Protein AF-A0A8T2SB08-F1 (afdb_monomer)

Sequence (273 aa):
MQRLNKTKSWVVSLKCLALLHRSLQRGGFMYEDQVVLRFSPRNGAKNHLNLSKFRDDSSALAWQASSWIRWYAGYLETLIKASANPPIEVNALISTTDELMSKIVALDMLLNELGTCPSLADAASALASHTLIQDTFRLIVKDYANKRELLHYCLKEMSENRIPELSGPQITQLLHACKTLSSTGASYGTLNELALSFKVAVPLPLLDHVTSTEQELLNMSEVYTAAALRLSDAALQGKCGALIKYVAPSDPLTPPKLPGPAIFRHSKVVSSQ

pLDDT: mean 71.21, std 15.71, range [35.91, 91.12]

Solvent-accessible surface area (backbone atoms only — not comparable to full-atom values): 15802 Å² total; per-residue (Å²): 108,76,62,57,80,70,54,60,49,50,68,62,40,48,52,53,52,45,52,48,52,53,44,62,75,68,47,56,61,82,50,38,53,59,44,36,68,52,51,47,64,84,78,82,52,71,47,78,54,76,34,86,84,53,67,19,83,88,39,75,62,33,42,58,45,22,56,52,49,32,51,53,31,50,52,50,54,39,44,43,64,42,52,61,56,70,72,60,94,72,35,75,89,69,55,51,74,67,58,51,50,54,44,47,54,31,38,48,52,43,61,53,51,57,76,65,49,78,70,57,90,57,51,84,39,79,57,35,73,31,66,70,52,35,54,46,47,52,52,48,56,53,48,50,52,56,48,50,54,49,43,52,51,54,52,47,52,41,65,77,76,42,58,91,80,56,51,70,68,57,40,51,51,51,40,48,46,37,51,50,54,53,57,40,54,58,44,48,52,52,50,49,52,48,25,59,43,33,73,43,86,76,72,67,82,60,61,74,52,46,64,60,49,46,56,52,41,50,54,48,37,52,53,38,52,55,52,48,49,52,54,51,50,52,52,49,52,53,50,50,51,52,49,48,60,70,69,47,70,96,46,99,86,61,82,84,81,72,84,72,82,81,79,80,76,77,78,76,85,83,86,76,135

Secondary structure (DSSP, 8-state):
-TTTTT---HHHHHHHHHHHHHHHHH--HHHHHHHHHHHS-TTS---TT--TT----SSHHHHHHHHHHHHHHHHHHHHHHHHSS--TTTTTTTS-HHHHHHHHHHHHHHHHHHHTS---TTTTSTTTT-HHHHHHHHHHHHHHHHHHHHHHHHHHHIIIIIGGG--HHHHHHHHHHHHHHHHHHHHHHHHHHHHHHTTPPPPTHHHHHHHHHHHHHHHHHHHHHHHHHHHHHHHHHHHHHHHHHHHS-SSTTS---PPPP------------

Radius of gyration: 25.83 Å; Cα contacts (8 Å, |Δi|>4): 212; chains: 1; bounding box: 58×42×84 Å

Structure (mmCIF, N/CA/C/O backbone):
data_AF-A0A8T2SB08-F1
#
_entry.id   AF-A0A8T2SB08-F1
#
loop_
_atom_site.group_PDB
_atom_site.id
_atom_site.type_symbol
_atom_site.label_atom_id
_atom_site.label_alt_id
_atom_site.label_comp_id
_atom_site.label_asym_id
_atom_site.label_entity_id
_atom_site.label_seq_id
_atom_site.pdbx_PDB_ins_code
_atom_site.Cartn_x
_atom_site.Cartn_y
_atom_site.Cartn_z
_atom_site.occupancy
_atom_site.B_iso_or_equiv
_atom_site.auth_seq_id
_atom_site.auth_comp_id
_atom_site.auth_asym_id
_atom_site.auth_atom_id
_atom_site.pdbx_PDB_model_num
ATOM 1 N N . MET A 1 1 ? 4.624 -15.254 -13.129 1.00 60.97 1 MET A N 1
ATOM 2 C CA . MET A 1 1 ? 5.669 -15.156 -12.081 1.00 60.97 1 MET A CA 1
ATOM 3 C C . MET A 1 1 ? 6.989 -15.862 -12.400 1.00 60.97 1 MET A C 1
ATOM 5 O O . MET A 1 1 ? 8.020 -15.299 -12.069 1.00 60.97 1 MET A O 1
ATOM 9 N N . GLN A 1 2 ? 7.030 -17.008 -13.103 1.00 64.56 2 GLN A N 1
ATOM 10 C CA . GLN A 1 2 ? 8.317 -17.635 -13.492 1.00 64.56 2 GLN A CA 1
ATOM 11 C C . GLN A 1 2 ? 9.263 -16.697 -14.269 1.00 64.56 2 GLN A C 1
ATOM 13 O O . GLN A 1 2 ? 10.475 -16.778 -14.105 1.00 64.56 2 GLN A O 1
ATOM 18 N N . ARG A 1 3 ? 8.713 -15.784 -15.083 1.00 68.00 3 ARG A N 1
ATOM 19 C CA . ARG A 1 3 ? 9.487 -14.759 -15.801 1.00 68.00 3 ARG A CA 1
ATOM 20 C C . ARG A 1 3 ? 10.105 -13.707 -14.873 1.00 68.00 3 ARG A C 1
ATOM 22 O O . ARG A 1 3 ? 11.251 -13.345 -15.098 1.00 68.00 3 ARG A O 1
ATOM 29 N N . LEU A 1 4 ? 9.388 -13.274 -13.831 1.00 74.06 4 LEU A N 1
ATOM 30 C CA . LEU A 1 4 ? 9.869 -12.284 -12.856 1.00 74.06 4 LEU A CA 1
ATOM 31 C C . LEU A 1 4 ? 11.085 -12.813 -12.078 1.00 74.06 4 LEU A C 1
ATOM 33 O O . LEU A 1 4 ? 12.064 -12.103 -11.914 1.00 74.06 4 LEU A O 1
ATOM 37 N N . ASN A 1 5 ? 11.070 -14.096 -11.704 1.00 70.19 5 ASN A N 1
ATOM 38 C CA . ASN A 1 5 ? 12.165 -14.719 -10.947 1.00 70.19 5 ASN A CA 1
ATOM 39 C C . ASN A 1 5 ? 13.409 -15.053 -11.789 1.00 70.19 5 ASN A C 1
ATOM 41 O O . ASN A 1 5 ? 14.449 -15.383 -11.228 1.00 70.19 5 ASN A O 1
ATOM 45 N N . LYS A 1 6 ? 13.304 -15.037 -13.124 1.00 74.75 6 LYS A N 1
ATOM 46 C CA . LYS A 1 6 ? 14.401 -15.393 -14.044 1.00 74.75 6 LYS A CA 1
ATOM 47 C C . LYS A 1 6 ? 15.010 -14.183 -14.753 1.00 74.75 6 LYS A C 1
ATOM 49 O O . LYS A 1 6 ? 16.112 -14.284 -15.281 1.00 74.75 6 LYS A O 1
ATOM 54 N N . THR A 1 7 ? 14.290 -13.066 -14.817 1.00 81.06 7 THR A N 1
ATOM 55 C CA . THR A 1 7 ? 14.739 -11.877 -15.541 1.00 81.06 7 THR A CA 1
ATOM 56 C C . THR A 1 7 ? 15.636 -11.005 -14.670 1.00 81.06 7 THR A C 1
ATOM 58 O O . THR A 1 7 ? 15.350 -10.782 -13.497 1.00 81.06 7 THR A O 1
ATOM 61 N N . LYS A 1 8 ? 16.696 -10.459 -15.270 1.00 83.56 8 LYS A N 1
ATOM 62 C CA . LYS A 1 8 ? 17.450 -9.330 -14.706 1.00 83.56 8 LYS A CA 1
ATOM 63 C C . LYS A 1 8 ? 17.025 -7.984 -15.301 1.00 83.56 8 LYS A C 1
ATOM 65 O O . LYS A 1 8 ? 17.438 -6.960 -14.792 1.00 83.56 8 LYS A O 1
ATOM 70 N N . SER A 1 9 ? 16.186 -7.989 -16.343 1.00 89.69 9 SER A N 1
ATOM 71 C CA . SER A 1 9 ? 15.725 -6.770 -17.015 1.00 89.69 9 SER A CA 1
ATOM 72 C C . SER A 1 9 ? 14.659 -6.044 -16.198 1.00 89.69 9 SER A C 1
ATOM 74 O O . SER A 1 9 ? 13.571 -6.589 -15.973 1.00 89.69 9 SER A O 1
ATOM 76 N N . TRP A 1 10 ? 14.941 -4.792 -15.842 1.00 89.62 10 TRP A N 1
ATOM 77 C CA . TRP A 1 10 ? 14.029 -3.908 -15.118 1.00 89.62 10 TRP A CA 1
ATOM 78 C C . TRP A 1 10 ? 12.701 -3.701 -15.867 1.00 89.62 10 TRP A C 1
ATOM 80 O O . TRP A 1 10 ? 11.635 -3.756 -15.257 1.00 89.62 10 TRP A O 1
ATOM 90 N N . VAL A 1 11 ? 12.733 -3.572 -17.201 1.00 91.12 11 VAL A N 1
ATOM 91 C CA . VAL A 1 11 ? 11.534 -3.399 -18.044 1.00 91.12 11 VAL A CA 1
ATOM 92 C C . VAL A 1 11 ? 10.602 -4.603 -17.933 1.00 91.12 11 VAL A C 1
ATOM 94 O O . VAL A 1 11 ? 9.388 -4.449 -17.786 1.00 91.12 11 VAL A O 1
ATOM 97 N N . VAL A 1 12 ? 11.155 -5.819 -18.016 1.00 90.75 12 VAL A N 1
ATOM 98 C CA . VAL A 1 12 ? 10.364 -7.055 -17.921 1.00 90.75 12 VAL A CA 1
ATOM 99 C C . VAL A 1 12 ? 9.776 -7.192 -16.521 1.00 90.75 12 VAL A C 1
ATOM 101 O O . VAL A 1 12 ? 8.586 -7.481 -16.395 1.00 90.75 12 VAL A O 1
ATOM 104 N N . SER A 1 13 ? 10.580 -6.938 -15.485 1.00 89.06 13 SER A N 1
ATOM 105 C CA . SER A 1 13 ? 10.129 -6.979 -14.093 1.00 89.06 13 SER A CA 1
ATOM 106 C C . SER A 1 13 ? 8.989 -5.998 -13.844 1.00 89.06 13 SER A C 1
ATOM 108 O O . SER A 1 13 ? 7.927 -6.397 -13.368 1.00 89.06 13 SER A O 1
ATOM 110 N N . LEU A 1 14 ? 9.159 -4.739 -14.252 1.00 90.12 14 LEU A N 1
ATOM 111 C CA . LEU A 1 14 ? 8.162 -3.693 -14.057 1.00 90.12 14 LEU A CA 1
ATOM 112 C C . LEU A 1 14 ? 6.860 -3.995 -14.808 1.00 90.12 14 LEU A C 1
ATOM 114 O O . LEU A 1 14 ? 5.781 -3.841 -14.243 1.00 90.12 14 LEU A O 1
ATOM 118 N N . LYS A 1 15 ? 6.935 -4.508 -16.045 1.00 90.81 15 LYS A N 1
ATOM 119 C CA . LYS A 1 15 ? 5.746 -4.959 -16.789 1.00 90.81 15 LYS A CA 1
ATOM 120 C C . LYS A 1 15 ? 5.024 -6.100 -16.075 1.00 90.81 15 LYS A C 1
ATOM 122 O O . LYS A 1 15 ? 3.797 -6.099 -16.025 1.00 90.81 15 LYS A O 1
ATOM 127 N N . CYS A 1 16 ? 5.755 -7.066 -15.518 1.00 89.00 16 CYS A N 1
ATOM 128 C CA . CYS A 1 16 ? 5.153 -8.143 -14.735 1.00 89.00 16 CYS A CA 1
ATOM 129 C C . CYS A 1 16 ? 4.443 -7.615 -13.478 1.00 89.00 16 CYS A C 1
ATOM 131 O O . CYS A 1 16 ? 3.317 -8.032 -13.219 1.00 89.00 16 CYS A O 1
ATOM 133 N N . LEU A 1 17 ? 5.055 -6.680 -12.744 1.00 89.94 17 LEU A N 1
ATOM 134 C CA . LEU A 1 17 ? 4.439 -6.052 -11.569 1.00 89.94 17 LEU A CA 1
ATOM 135 C C . LEU A 1 17 ? 3.215 -5.203 -11.948 1.00 89.94 17 LEU A C 1
ATOM 137 O O . LEU A 1 17 ? 2.177 -5.291 -11.302 1.00 89.94 17 LEU A O 1
ATOM 141 N N . ALA A 1 18 ? 3.284 -4.436 -13.038 1.00 89.06 18 ALA A N 1
ATOM 142 C CA . ALA A 1 18 ? 2.152 -3.658 -13.545 1.00 89.06 18 ALA A CA 1
ATOM 143 C C . ALA A 1 18 ? 0.970 -4.549 -13.961 1.00 89.06 18 ALA A C 1
ATOM 145 O O . ALA A 1 18 ? -0.184 -4.219 -13.693 1.00 89.06 18 ALA A O 1
ATOM 146 N N . LEU A 1 19 ? 1.244 -5.688 -14.607 1.00 87.31 19 LEU A N 1
ATOM 147 C CA . LEU A 1 19 ? 0.217 -6.677 -14.940 1.00 87.31 19 LEU A CA 1
ATOM 148 C C . LEU A 1 19 ? -0.401 -7.288 -13.686 1.00 87.31 19 LEU A C 1
ATOM 150 O O . LEU A 1 19 ? -1.620 -7.445 -13.643 1.00 87.31 19 LEU A O 1
ATOM 154 N N . LEU A 1 20 ? 0.410 -7.595 -12.669 1.00 84.81 20 LEU A N 1
ATOM 155 C CA . LEU A 1 20 ? -0.102 -8.070 -11.390 1.00 84.81 20 LEU A CA 1
ATOM 156 C C . LEU A 1 20 ? -1.027 -7.026 -10.758 1.00 84.81 20 LEU A C 1
ATOM 158 O O . LEU A 1 20 ? -2.171 -7.356 -10.485 1.00 84.81 20 LEU A O 1
ATOM 162 N N . HIS A 1 21 ? -0.589 -5.771 -10.633 1.00 87.12 21 HIS A N 1
ATOM 163 C CA . HIS A 1 21 ? -1.402 -4.687 -10.072 1.00 87.12 21 HIS A CA 1
ATOM 164 C C . HIS A 1 21 ? -2.736 -4.524 -10.815 1.00 87.12 21 HIS A C 1
ATOM 166 O O . HIS A 1 21 ? -3.799 -4.520 -10.205 1.00 87.12 21 HIS A O 1
ATOM 172 N N . ARG A 1 22 ? -2.722 -4.491 -12.152 1.00 85.75 22 ARG A N 1
ATOM 173 C CA . ARG A 1 22 ? -3.966 -4.431 -12.943 1.00 85.75 22 ARG A CA 1
ATOM 174 C C . ARG A 1 22 ? -4.862 -5.650 -12.736 1.00 85.75 22 ARG A C 1
ATOM 176 O O . ARG A 1 22 ? -6.079 -5.523 -12.815 1.00 85.75 22 ARG A O 1
ATOM 183 N N . SER A 1 23 ? -4.271 -6.819 -12.502 1.00 79.25 23 SER A N 1
ATOM 184 C CA . SER A 1 23 ? -5.023 -8.039 -12.202 1.00 79.25 23 SER A CA 1
ATOM 185 C C . SER A 1 23 ? -5.633 -7.991 -10.803 1.00 79.25 23 SER A C 1
ATOM 187 O O . SER A 1 23 ? -6.737 -8.480 -10.644 1.00 79.25 23 SER A O 1
ATOM 189 N N . LEU A 1 24 ? -4.969 -7.364 -9.825 1.00 77.44 24 LEU A N 1
ATOM 190 C CA . LEU A 1 24 ? -5.553 -7.088 -8.506 1.00 77.44 24 LEU A CA 1
ATOM 191 C C . LEU A 1 24 ? -6.731 -6.114 -8.620 1.00 77.44 24 LEU A C 1
ATOM 193 O O . LEU A 1 24 ? -7.769 -6.337 -8.027 1.00 77.44 24 LEU A O 1
ATOM 197 N N . GLN A 1 25 ? -6.613 -5.077 -9.455 1.00 75.56 25 GLN A N 1
ATOM 198 C CA . GLN A 1 25 ? -7.697 -4.104 -9.652 1.00 75.56 25 GLN A CA 1
ATOM 199 C C . GLN A 1 25 ? -8.921 -4.667 -10.392 1.00 75.56 25 GLN A C 1
ATOM 201 O O . GLN A 1 25 ? -10.014 -4.128 -10.253 1.00 75.56 25 GLN A O 1
ATOM 206 N N . ARG A 1 26 ? -8.739 -5.681 -11.251 1.00 68.06 26 ARG A N 1
ATOM 207 C CA . ARG A 1 26 ? -9.821 -6.284 -12.058 1.00 68.06 26 ARG A CA 1
ATOM 208 C C . ARG A 1 26 ? -10.319 -7.621 -11.518 1.00 68.06 26 ARG A C 1
ATOM 210 O O . ARG A 1 26 ? -11.390 -8.066 -11.919 1.00 68.06 26 ARG A O 1
ATOM 217 N N . GLY A 1 27 ? -9.505 -8.311 -10.727 1.00 55.50 27 GLY A N 1
ATOM 218 C CA . GLY A 1 27 ? -9.808 -9.639 -10.221 1.00 55.50 27 GLY A CA 1
ATOM 219 C C . GLY A 1 27 ? -10.892 -9.556 -9.159 1.00 55.50 27 GLY A C 1
ATOM 220 O O . GLY A 1 27 ? -10.780 -8.775 -8.227 1.00 55.50 27 GLY A O 1
ATOM 221 N N . GLY A 1 28 ? -11.941 -10.364 -9.300 1.00 56.28 28 GLY A N 1
ATOM 222 C CA . GLY A 1 28 ? -12.859 -10.621 -8.194 1.00 56.28 28 GLY A CA 1
ATOM 223 C C . GLY A 1 28 ? -12.218 -11.534 -7.144 1.00 56.28 28 GLY A C 1
ATOM 224 O O . GLY A 1 28 ? -11.236 -12.224 -7.429 1.00 56.28 28 GLY A O 1
ATOM 225 N N . PHE A 1 29 ? -12.837 -11.584 -5.966 1.00 48.84 29 PHE A N 1
ATOM 226 C CA . PHE A 1 29 ? -12.446 -12.330 -4.759 1.00 48.84 29 PHE A CA 1
ATOM 227 C C . PHE A 1 29 ? -11.778 -13.709 -4.995 1.00 48.84 29 PHE A C 1
ATOM 229 O O . PHE A 1 29 ? -10.771 -14.041 -4.376 1.00 48.84 29 PHE A O 1
ATOM 236 N N . MET A 1 30 ? -12.262 -14.492 -5.967 1.00 47.50 30 MET A N 1
ATOM 237 C CA . MET A 1 30 ? -11.728 -15.825 -6.308 1.00 47.50 30 MET A CA 1
ATOM 238 C C . MET A 1 30 ? -10.281 -15.821 -6.848 1.00 47.50 30 MET A C 1
ATOM 240 O O . MET A 1 30 ? -9.575 -16.828 -6.759 1.00 47.50 30 MET A O 1
ATOM 244 N N . TYR A 1 31 ? -9.831 -14.713 -7.444 1.00 50.84 31 TYR A N 1
ATOM 245 C CA . TYR A 1 31 ? -8.458 -14.545 -7.932 1.00 50.84 31 TYR A CA 1
ATOM 246 C C . TYR A 1 31 ? -7.534 -14.015 -6.830 1.00 50.84 31 TYR A C 1
ATOM 248 O O . TYR A 1 31 ? -6.372 -14.417 -6.762 1.00 50.84 31 TYR A O 1
ATOM 256 N N . GLU A 1 32 ? -8.054 -13.163 -5.944 1.00 52.88 32 GLU A N 1
ATOM 257 C CA . GLU A 1 32 ? -7.321 -12.602 -4.807 1.00 52.88 32 GLU A CA 1
ATOM 258 C C . GLU A 1 32 ? -6.903 -13.695 -3.821 1.00 52.88 32 GLU A C 1
ATOM 260 O O . GLU A 1 32 ? -5.732 -13.739 -3.462 1.00 52.88 32 GLU A O 1
ATOM 265 N N . ASP A 1 33 ? -7.766 -14.666 -3.507 1.00 52.19 33 ASP A N 1
ATOM 266 C CA . ASP A 1 33 ? -7.400 -15.809 -2.655 1.00 52.19 33 ASP A CA 1
ATOM 267 C C . ASP A 1 33 ? -6.243 -16.635 -3.240 1.00 52.19 33 ASP A C 1
ATOM 269 O O . ASP A 1 33 ? -5.275 -16.962 -2.550 1.00 52.19 33 ASP A O 1
ATOM 273 N N . GLN A 1 34 ? -6.270 -16.930 -4.545 1.00 53.81 34 GLN A N 1
ATOM 274 C CA . GLN A 1 34 ? -5.181 -17.670 -5.200 1.00 53.81 34 GLN A CA 1
ATOM 275 C C . GLN A 1 34 ? -3.873 -16.874 -5.275 1.00 53.81 34 GLN A C 1
ATOM 277 O O . GLN A 1 34 ? -2.788 -17.459 -5.320 1.00 53.81 34 GLN A O 1
ATOM 282 N N . VAL A 1 35 ? -3.964 -15.549 -5.316 1.00 58.59 35 VAL A N 1
ATOM 283 C CA . VAL A 1 35 ? -2.832 -14.623 -5.301 1.00 58.59 35 VAL A CA 1
ATOM 284 C C . VAL A 1 35 ? -2.266 -14.534 -3.881 1.00 58.59 35 VAL A C 1
ATOM 286 O O . VAL A 1 35 ? -1.086 -14.816 -3.683 1.00 58.59 35 VAL A O 1
ATOM 289 N N . VAL A 1 36 ? -3.086 -14.264 -2.869 1.00 56.28 36 VAL A N 1
ATOM 290 C CA . VAL A 1 36 ? -2.693 -14.213 -1.452 1.00 56.28 36 VAL A CA 1
ATOM 291 C C . VAL A 1 36 ? -2.031 -15.521 -1.021 1.00 56.28 36 VAL A C 1
ATOM 293 O O . VAL A 1 36 ? -0.965 -15.489 -0.407 1.00 56.28 36 VAL A O 1
ATOM 296 N N . LEU A 1 37 ? -2.575 -16.674 -1.425 1.00 54.03 37 LEU A N 1
ATOM 297 C CA . LEU A 1 37 ? -1.978 -17.990 -1.166 1.00 54.03 37 LEU A CA 1
ATOM 298 C C . LEU A 1 37 ? -0.606 -18.190 -1.836 1.00 54.03 37 LEU A C 1
ATOM 300 O O . LEU A 1 37 ? 0.206 -18.976 -1.350 1.00 54.03 37 LEU A O 1
ATOM 304 N N . ARG A 1 38 ? -0.325 -17.500 -2.948 1.00 54.50 38 ARG A N 1
ATOM 305 C CA . ARG A 1 38 ? 0.953 -17.588 -3.681 1.00 54.50 38 ARG A CA 1
ATOM 306 C C . ARG A 1 38 ? 1.986 -16.543 -3.254 1.00 54.50 38 ARG A C 1
ATOM 308 O O . ARG A 1 38 ? 3.167 -16.735 -3.543 1.00 54.50 38 ARG A O 1
ATOM 315 N N . PHE A 1 39 ? 1.565 -15.447 -2.627 1.00 54.75 39 PHE A N 1
ATOM 316 C CA . PHE A 1 39 ? 2.433 -14.305 -2.307 1.00 54.75 39 PHE A CA 1
ATOM 317 C C . PHE A 1 39 ? 2.586 -14.041 -0.808 1.00 54.75 39 PHE A C 1
ATOM 319 O O . PHE A 1 39 ? 3.576 -13.438 -0.404 1.00 54.75 39 PHE A O 1
ATOM 326 N N . SER A 1 40 ? 1.680 -14.542 0.033 1.00 51.69 40 SER A N 1
ATOM 327 C CA . SER A 1 40 ? 1.844 -14.507 1.484 1.00 51.69 40 SER A CA 1
ATOM 328 C C . SER A 1 40 ? 2.597 -15.759 1.958 1.00 51.69 40 SER A C 1
ATOM 330 O O . SER A 1 40 ? 2.212 -16.876 1.596 1.00 51.69 40 SER A O 1
ATOM 332 N N . PRO A 1 41 ? 3.657 -15.634 2.778 1.00 51.50 41 PRO A N 1
ATOM 333 C CA . PRO A 1 41 ? 4.453 -16.761 3.270 1.00 51.50 41 PRO A CA 1
ATOM 334 C C . PRO A 1 41 ? 3.725 -17.561 4.366 1.00 51.50 41 PRO A C 1
ATOM 336 O O . PRO A 1 41 ? 4.324 -17.942 5.366 1.00 51.50 41 PRO A O 1
ATOM 339 N N . ARG A 1 42 ? 2.424 -17.832 4.205 1.00 48.91 42 ARG A N 1
ATOM 340 C CA . ARG A 1 42 ? 1.612 -18.498 5.232 1.00 48.91 42 ARG A CA 1
ATOM 341 C C . ARG A 1 42 ? 1.986 -19.977 5.415 1.00 48.91 42 ARG A C 1
ATOM 343 O O . ARG A 1 42 ? 1.827 -20.494 6.510 1.00 48.91 42 ARG A O 1
ATOM 350 N N . ASN A 1 43 ? 2.562 -20.623 4.391 1.00 43.38 43 ASN A N 1
ATOM 351 C CA . ASN A 1 43 ? 2.835 -22.072 4.376 1.00 43.38 43 ASN A CA 1
ATOM 352 C C . ASN A 1 43 ? 4.273 -22.442 3.937 1.00 43.38 43 ASN A C 1
ATOM 354 O O . ASN A 1 43 ? 4.477 -23.462 3.283 1.00 43.38 43 ASN A O 1
ATOM 358 N N . GLY A 1 44 ? 5.282 -21.599 4.199 1.00 45.84 44 GLY A N 1
ATOM 359 C CA . GLY A 1 44 ? 6.666 -21.875 3.761 1.00 45.84 44 GLY A CA 1
ATOM 360 C C . GLY A 1 44 ? 6.885 -21.808 2.238 1.00 45.84 44 GLY A C 1
ATOM 361 O O . GLY A 1 44 ? 7.947 -22.180 1.736 1.00 45.84 44 GLY A O 1
ATOM 362 N N . ALA A 1 45 ? 5.891 -21.317 1.489 1.00 53.22 45 ALA A N 1
ATOM 363 C CA . ALA A 1 45 ? 5.995 -21.061 0.060 1.00 53.22 45 ALA A CA 1
ATOM 364 C C . ALA A 1 45 ? 6.905 -19.851 -0.215 1.00 53.22 45 ALA A C 1
ATOM 366 O O . ALA A 1 45 ? 6.928 -18.875 0.538 1.00 53.22 45 ALA A O 1
ATOM 367 N N . LYS A 1 46 ? 7.662 -19.905 -1.317 1.00 56.75 46 LYS A N 1
ATOM 368 C CA . LYS A 1 46 ? 8.526 -18.798 -1.746 1.00 56.75 46 LYS A CA 1
ATOM 369 C C . LYS A 1 46 ? 7.661 -17.575 -2.052 1.00 56.75 46 LYS A C 1
ATOM 371 O O . LYS A 1 46 ? 6.890 -17.616 -3.005 1.00 56.75 46 LYS A O 1
ATOM 376 N N . ASN A 1 47 ? 7.851 -16.483 -1.310 1.00 67.81 47 ASN A N 1
ATOM 377 C CA . ASN A 1 47 ? 7.278 -15.191 -1.673 1.00 67.81 47 ASN A CA 1
ATOM 378 C C . ASN A 1 47 ? 7.843 -14.762 -3.040 1.00 67.81 47 ASN A C 1
ATOM 380 O O . ASN A 1 47 ? 8.997 -14.350 -3.163 1.00 67.81 47 ASN A O 1
ATOM 384 N N . HIS A 1 48 ? 7.026 -14.914 -4.081 1.00 65.31 48 HIS A N 1
ATOM 385 C CA . HIS A 1 48 ? 7.393 -14.632 -5.466 1.00 65.31 48 HIS A CA 1
ATOM 386 C C . HIS A 1 48 ? 7.459 -13.133 -5.800 1.00 65.31 48 HIS A C 1
ATOM 388 O O . HIS A 1 48 ? 7.794 -12.797 -6.937 1.00 65.31 48 HIS A O 1
ATOM 394 N N . LEU A 1 49 ? 7.125 -12.257 -4.848 1.00 73.12 49 LEU A N 1
ATOM 395 C CA . LEU A 1 49 ? 7.264 -10.806 -4.955 1.00 73.12 49 LEU A CA 1
ATOM 396 C C . LEU A 1 49 ? 8.466 -10.257 -4.187 1.00 73.12 49 LEU A C 1
ATOM 398 O O . LEU A 1 49 ? 8.784 -9.083 -4.360 1.00 73.12 49 LEU A O 1
ATOM 402 N N . ASN A 1 50 ? 9.198 -11.099 -3.446 1.00 77.69 50 ASN A N 1
ATOM 403 C CA . ASN A 1 50 ? 10.387 -10.653 -2.736 1.00 77.69 50 ASN A CA 1
ATOM 404 C C . ASN A 1 50 ? 11.503 -10.301 -3.729 1.00 77.69 50 ASN A C 1
ATOM 406 O O . ASN A 1 50 ? 12.351 -11.123 -4.087 1.00 77.69 50 ASN A O 1
ATOM 410 N N . LEU A 1 51 ? 11.502 -9.042 -4.149 1.00 81.69 51 LEU A N 1
ATOM 411 C CA . LEU A 1 51 ? 12.488 -8.456 -5.038 1.00 81.69 51 LEU A CA 1
ATOM 412 C C . LEU A 1 51 ? 13.540 -7.656 -4.273 1.00 81.69 51 LEU A C 1
ATOM 414 O O . LEU A 1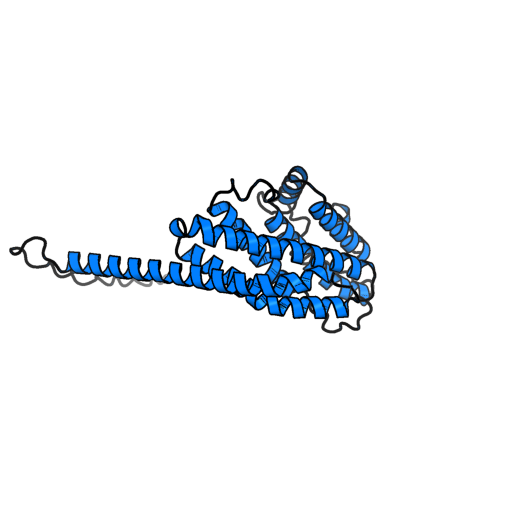 51 ? 14.293 -6.939 -4.909 1.00 81.69 51 LEU A O 1
ATOM 418 N N . SER A 1 52 ? 13.675 -7.795 -2.949 1.00 81.19 52 SER A N 1
ATOM 419 C CA . SER A 1 52 ? 14.628 -7.018 -2.122 1.00 81.19 52 SER A CA 1
ATOM 420 C C . SER A 1 52 ? 16.072 -6.979 -2.660 1.00 81.19 52 SER A C 1
ATOM 422 O O . SER A 1 52 ? 16.769 -5.973 -2.506 1.00 81.19 52 SER A O 1
ATOM 424 N N . LYS A 1 53 ? 16.509 -8.050 -3.339 1.00 82.44 53 LYS A N 1
ATOM 425 C CA . LYS A 1 53 ? 17.836 -8.190 -3.968 1.00 82.44 53 LYS A CA 1
ATOM 426 C C . LYS A 1 53 ? 17.860 -7.889 -5.474 1.00 82.44 53 LYS A C 1
ATOM 428 O O . LYS A 1 53 ? 18.893 -8.078 -6.110 1.00 82.44 53 LYS A O 1
ATOM 433 N N . PHE A 1 54 ? 16.740 -7.474 -6.064 1.00 85.38 54 PHE A N 1
ATOM 434 C CA . PHE A 1 54 ? 16.643 -7.161 -7.486 1.00 85.38 54 PHE A CA 1
ATOM 435 C C . PHE A 1 54 ? 17.526 -5.961 -7.831 1.00 85.38 54 PHE A C 1
ATOM 437 O O . PHE A 1 54 ? 17.457 -4.912 -7.185 1.00 85.38 54 PHE A O 1
ATOM 444 N N . ARG A 1 55 ? 18.350 -6.135 -8.864 1.00 85.44 55 ARG A N 1
ATOM 445 C CA . ARG A 1 55 ? 19.275 -5.122 -9.361 1.00 85.44 55 ARG A CA 1
ATOM 446 C C . ARG A 1 55 ? 19.582 -5.374 -10.834 1.00 85.44 55 ARG A C 1
ATOM 448 O O . ARG A 1 55 ? 19.964 -6.484 -11.204 1.00 85.44 55 ARG A O 1
ATOM 455 N N . ASP A 1 56 ? 19.409 -4.340 -11.644 1.00 86.31 56 ASP A N 1
ATOM 456 C CA . ASP A 1 56 ? 19.751 -4.301 -13.061 1.00 86.31 56 ASP A CA 1
ATOM 457 C C . ASP A 1 56 ? 20.842 -3.245 -13.283 1.00 86.31 56 ASP A C 1
ATOM 459 O O . ASP A 1 56 ? 20.589 -2.045 -13.193 1.00 86.31 56 ASP A O 1
ATOM 463 N N . ASP A 1 57 ? 22.066 -3.704 -13.546 1.00 87.06 57 ASP A N 1
ATOM 464 C CA . ASP A 1 57 ? 23.245 -2.855 -13.761 1.00 87.06 57 ASP A CA 1
ATOM 465 C C . ASP A 1 57 ? 23.507 -2.565 -15.254 1.00 87.06 57 ASP A C 1
ATOM 467 O O . ASP A 1 57 ? 24.581 -2.093 -15.616 1.00 87.06 57 ASP A O 1
ATOM 471 N N . SER A 1 58 ? 22.546 -2.846 -16.147 1.00 88.56 58 SER A N 1
ATOM 472 C CA . SER A 1 58 ? 22.715 -2.653 -17.599 1.00 88.56 58 SER A CA 1
ATOM 473 C C . SER A 1 58 ? 22.843 -1.188 -18.038 1.00 88.56 58 SER A C 1
ATOM 475 O O . SER A 1 58 ? 23.385 -0.910 -19.105 1.00 88.56 58 SER A O 1
ATOM 477 N N . SER A 1 59 ? 22.324 -0.244 -17.249 1.00 88.00 59 SER A N 1
ATOM 478 C CA . SER A 1 59 ? 22.420 1.199 -17.501 1.00 88.00 59 SER A CA 1
ATOM 479 C C . SER A 1 59 ? 22.169 1.997 -16.218 1.00 88.00 59 SER A C 1
ATOM 481 O O . SER A 1 59 ? 21.558 1.490 -15.277 1.00 88.00 59 SER A O 1
ATOM 483 N N . ALA A 1 60 ? 22.568 3.272 -16.193 1.00 84.56 60 ALA A N 1
ATOM 484 C CA . ALA A 1 60 ? 22.270 4.170 -15.071 1.00 84.56 60 ALA A CA 1
ATOM 485 C C . ALA A 1 60 ? 20.755 4.283 -14.799 1.00 84.56 60 ALA A C 1
ATOM 487 O O . ALA A 1 60 ? 20.329 4.285 -13.645 1.00 84.56 60 ALA A O 1
ATOM 488 N N . LEU A 1 61 ? 19.934 4.288 -15.858 1.00 84.12 61 LEU A N 1
ATOM 489 C CA . LEU A 1 61 ? 18.474 4.281 -15.742 1.00 84.12 61 LEU A CA 1
ATOM 490 C C . LEU A 1 61 ? 17.965 2.958 -15.158 1.00 84.12 61 LEU A C 1
ATOM 492 O O . LEU A 1 61 ? 17.103 2.977 -14.288 1.00 84.12 61 LEU A O 1
ATOM 496 N N . ALA A 1 62 ? 18.509 1.814 -15.583 1.00 86.62 62 ALA A N 1
ATOM 497 C CA . ALA A 1 62 ? 18.145 0.506 -15.032 1.00 86.62 62 ALA A CA 1
ATOM 498 C C . ALA A 1 62 ? 18.499 0.373 -13.539 1.00 86.62 62 ALA A C 1
ATOM 500 O O . ALA A 1 62 ? 17.736 -0.209 -12.760 1.00 86.62 62 ALA A O 1
ATOM 501 N N . TRP A 1 63 ? 19.612 0.980 -13.122 1.00 86.06 63 TRP A N 1
ATOM 502 C CA . TRP A 1 63 ? 20.016 1.027 -11.722 1.00 86.06 63 TRP A CA 1
ATOM 503 C C . TRP A 1 63 ? 19.031 1.848 -10.880 1.00 86.06 63 TRP A C 1
ATOM 505 O O . TRP A 1 63 ? 18.552 1.368 -9.851 1.00 86.06 63 TRP A O 1
ATOM 515 N N . GLN A 1 64 ? 18.630 3.029 -11.365 1.00 83.94 64 GLN A N 1
ATOM 516 C CA . GLN A 1 64 ? 17.573 3.832 -10.736 1.00 83.94 64 GLN A CA 1
ATOM 517 C C . GLN A 1 64 ? 16.220 3.100 -10.750 1.00 83.94 64 GLN A C 1
ATOM 519 O O . GLN A 1 64 ? 15.517 3.060 -9.746 1.00 83.94 64 GLN A O 1
ATOM 524 N N . ALA A 1 65 ? 15.862 2.427 -11.845 1.00 86.12 65 ALA A N 1
ATOM 525 C CA . ALA A 1 65 ? 14.636 1.635 -11.926 1.00 86.12 65 ALA A CA 1
ATOM 526 C C . ALA A 1 65 ? 14.627 0.458 -10.934 1.00 86.12 65 ALA A C 1
ATOM 528 O O . ALA A 1 65 ? 13.563 -0.004 -10.525 1.00 86.12 65 ALA A O 1
ATOM 529 N N . SER A 1 66 ? 15.796 -0.030 -10.515 1.00 88.06 66 SER A N 1
ATOM 530 C CA . SER A 1 66 ? 15.904 -1.130 -9.557 1.00 88.06 66 SER A CA 1
ATOM 531 C C . SER A 1 66 ? 15.466 -0.732 -8.145 1.00 88.06 66 SER A C 1
ATOM 533 O O . SER A 1 66 ? 14.914 -1.568 -7.432 1.00 88.06 66 SER A O 1
ATOM 535 N N . SER A 1 67 ? 15.669 0.519 -7.709 1.00 86.00 67 SER A N 1
ATOM 536 C CA . SER A 1 67 ? 15.096 0.988 -6.434 1.00 86.00 67 SER A CA 1
ATOM 537 C C . SER A 1 67 ? 13.572 1.086 -6.524 1.00 86.00 67 SER A C 1
ATOM 539 O O . SER A 1 67 ? 12.889 0.574 -5.639 1.00 86.00 67 SER A O 1
ATOM 541 N N . TRP A 1 68 ? 13.048 1.617 -7.634 1.00 87.19 68 TRP A N 1
ATOM 542 C CA . TRP A 1 68 ? 11.608 1.675 -7.903 1.00 87.19 68 TRP A CA 1
ATOM 543 C C . TRP A 1 68 ? 10.956 0.292 -7.892 1.00 87.19 68 TRP A C 1
ATOM 545 O O . TRP A 1 68 ? 9.949 0.089 -7.228 1.00 87.19 68 TRP A O 1
ATOM 555 N N . ILE A 1 69 ? 11.540 -0.688 -8.587 1.00 89.00 69 ILE A N 1
ATOM 556 C CA . ILE A 1 69 ? 11.006 -2.057 -8.656 1.00 89.00 69 ILE A CA 1
ATOM 557 C C . ILE A 1 69 ? 10.973 -2.718 -7.279 1.00 89.00 69 ILE A C 1
ATOM 559 O O . ILE A 1 69 ? 10.011 -3.417 -6.972 1.00 89.00 69 ILE A O 1
ATOM 563 N N . ARG A 1 70 ? 12.004 -2.501 -6.451 1.00 89.06 70 ARG A N 1
ATOM 564 C CA . ARG A 1 70 ? 12.058 -3.036 -5.084 1.00 89.06 70 ARG A CA 1
ATOM 565 C C . ARG A 1 70 ? 10.952 -2.467 -4.215 1.00 89.06 70 ARG A C 1
ATOM 567 O O . ARG A 1 70 ? 10.238 -3.234 -3.578 1.00 89.06 70 ARG A O 1
ATOM 574 N N . TRP A 1 71 ? 10.807 -1.147 -4.233 1.00 87.94 71 TRP A N 1
ATOM 575 C CA . TRP A 1 71 ? 9.756 -0.474 -3.486 1.00 87.94 71 TRP A CA 1
ATOM 576 C C . TRP A 1 71 ? 8.363 -0.865 -4.003 1.00 87.94 71 TRP A C 1
ATOM 578 O O . TRP A 1 71 ? 7.521 -1.293 -3.226 1.00 87.94 71 TRP A O 1
ATOM 588 N N . TYR A 1 72 ? 8.144 -0.843 -5.321 1.00 88.00 72 TYR A N 1
ATOM 589 C CA . TYR A 1 72 ? 6.852 -1.181 -5.919 1.00 88.00 72 TYR A CA 1
ATOM 590 C C . TYR A 1 72 ? 6.445 -2.639 -5.675 1.00 88.00 72 TYR A C 1
ATOM 592 O O . TYR A 1 72 ? 5.266 -2.936 -5.513 1.00 88.00 72 TYR A O 1
ATOM 600 N N . ALA A 1 73 ? 7.405 -3.565 -5.626 1.00 87.81 73 ALA A N 1
ATOM 601 C CA . ALA A 1 73 ? 7.123 -4.940 -5.239 1.00 87.81 73 ALA A CA 1
ATOM 602 C C . ALA A 1 73 ? 6.688 -5.050 -3.770 1.00 87.81 73 ALA A C 1
ATOM 604 O O . ALA A 1 73 ? 5.712 -5.745 -3.508 1.00 87.81 73 ALA A O 1
ATOM 605 N N . GLY A 1 74 ? 7.349 -4.331 -2.852 1.00 86.12 74 GLY A N 1
ATOM 606 C CA . GLY A 1 74 ? 6.928 -4.225 -1.448 1.00 86.12 74 GLY A CA 1
ATOM 607 C C . GLY A 1 74 ? 5.514 -3.660 -1.315 1.00 86.12 74 GLY A C 1
ATOM 608 O O . GLY A 1 74 ? 4.645 -4.312 -0.738 1.00 86.12 74 GLY A O 1
ATOM 609 N N . TYR A 1 75 ? 5.243 -2.554 -2.012 1.00 85.75 75 TYR A N 1
ATOM 610 C CA . TYR A 1 75 ? 3.915 -1.948 -2.062 1.00 85.75 75 TYR A CA 1
ATOM 611 C C . TYR A 1 75 ? 2.847 -2.940 -2.540 1.00 85.75 75 TYR A C 1
ATOM 613 O O . TYR A 1 75 ? 1.778 -3.042 -1.944 1.00 85.75 75 TYR A O 1
ATOM 621 N N . LEU A 1 76 ? 3.129 -3.729 -3.587 1.00 86.06 76 LEU A N 1
ATOM 622 C CA . LEU A 1 76 ? 2.196 -4.753 -4.064 1.00 86.06 76 LEU A CA 1
ATOM 623 C C . LEU A 1 76 ? 2.016 -5.913 -3.076 1.00 86.06 76 LEU A C 1
ATOM 625 O O . LEU A 1 76 ? 0.926 -6.476 -3.008 1.00 86.06 76 LEU A O 1
ATOM 629 N N . GLU A 1 77 ? 3.041 -6.281 -2.305 1.00 82.50 77 GLU A N 1
ATOM 630 C CA . GLU A 1 77 ? 2.897 -7.275 -1.236 1.00 82.50 77 GLU A CA 1
ATOM 631 C C . GLU A 1 77 ? 1.955 -6.783 -0.136 1.00 82.50 77 GLU A C 1
ATOM 633 O O . GLU A 1 77 ? 1.091 -7.539 0.316 1.00 82.50 77 GLU A O 1
ATOM 638 N N . THR A 1 78 ? 2.093 -5.527 0.284 1.00 81.31 78 THR A N 1
ATOM 639 C CA . THR A 1 78 ? 1.198 -4.918 1.273 1.00 81.31 78 THR A CA 1
ATOM 640 C C . THR A 1 78 ? -0.198 -4.713 0.700 1.00 81.31 78 THR A C 1
ATOM 642 O O . THR A 1 78 ? -1.179 -4.991 1.388 1.00 81.31 78 THR A O 1
ATOM 645 N N . LEU A 1 79 ? -0.309 -4.351 -0.583 1.00 81.12 79 LEU A N 1
ATOM 646 C CA . LEU A 1 79 ? -1.589 -4.231 -1.279 1.00 81.12 79 LEU A CA 1
ATOM 647 C C . LEU A 1 79 ? -2.345 -5.555 -1.270 1.00 81.12 79 LEU A C 1
ATOM 649 O O . LEU A 1 79 ? -3.521 -5.574 -0.933 1.00 81.12 79 LEU A O 1
ATOM 653 N N . ILE A 1 80 ? -1.667 -6.662 -1.576 1.00 78.19 80 ILE A N 1
ATOM 654 C CA . ILE A 1 80 ? -2.271 -7.998 -1.546 1.00 78.19 80 ILE A CA 1
ATOM 655 C C . ILE A 1 80 ? -2.741 -8.356 -0.135 1.00 78.19 80 ILE A C 1
ATOM 657 O O . ILE A 1 80 ? -3.808 -8.939 0.017 1.00 78.19 80 ILE A O 1
ATOM 661 N N . LYS A 1 81 ? -1.986 -8.001 0.912 1.00 74.75 81 LYS A N 1
ATOM 662 C CA . LYS A 1 81 ? -2.418 -8.224 2.304 1.00 74.75 81 LYS A CA 1
ATOM 663 C C . LYS A 1 81 ? -3.648 -7.386 2.659 1.00 74.75 81 LYS A C 1
ATOM 665 O O . LYS A 1 81 ? -4.532 -7.884 3.346 1.00 74.75 81 LYS A O 1
ATOM 670 N N . ALA A 1 82 ? -3.718 -6.148 2.173 1.00 72.81 82 ALA A N 1
ATOM 671 C CA . ALA A 1 82 ? -4.857 -5.257 2.381 1.00 72.81 82 ALA A CA 1
ATOM 672 C C . ALA A 1 82 ? -6.087 -5.645 1.536 1.00 72.81 82 ALA A C 1
ATOM 674 O O . ALA A 1 82 ? -7.220 -5.403 1.951 1.00 72.81 82 ALA A O 1
ATOM 675 N N . SER A 1 83 ? -5.875 -6.251 0.363 1.00 66.50 83 SER A N 1
ATOM 676 C CA . SER A 1 83 ? -6.920 -6.698 -0.565 1.00 66.50 83 SER A CA 1
ATOM 677 C C . SER A 1 83 ? -7.333 -8.160 -0.379 1.00 66.50 83 SER A C 1
ATOM 679 O O . SER A 1 83 ? -8.272 -8.598 -1.022 1.00 66.50 83 SER A O 1
ATOM 681 N N . ALA A 1 84 ? -6.679 -8.916 0.507 1.00 57.78 84 ALA A N 1
ATOM 682 C CA . ALA A 1 84 ? -6.984 -10.324 0.786 1.00 57.78 84 ALA A CA 1
ATOM 683 C C . ALA A 1 84 ? -8.390 -10.579 1.365 1.00 57.78 84 ALA A C 1
ATOM 685 O O . ALA A 1 84 ? -8.751 -11.727 1.603 1.00 57.78 84 ALA A O 1
ATOM 686 N N . ASN A 1 85 ? -9.166 -9.525 1.615 1.00 51.75 85 ASN A N 1
ATOM 687 C CA . ASN A 1 85 ? -10.510 -9.600 2.165 1.00 51.75 85 ASN A CA 1
ATOM 688 C C . ASN A 1 85 ? -11.526 -9.148 1.097 1.00 51.75 85 ASN A C 1
ATOM 690 O O . ASN A 1 85 ? -11.253 -8.158 0.414 1.00 51.75 85 ASN A O 1
ATOM 694 N N . PRO A 1 86 ? -12.701 -9.803 0.983 1.00 48.59 86 PRO A N 1
ATOM 695 C CA . PRO A 1 86 ? -13.627 -9.616 -0.136 1.00 48.59 86 PRO A CA 1
ATOM 696 C C . PRO A 1 86 ? -14.067 -8.155 -0.363 1.00 48.59 86 PRO A C 1
ATOM 698 O O . PRO A 1 86 ? -14.049 -7.343 0.577 1.00 48.59 86 PRO A O 1
ATOM 701 N N . PRO A 1 87 ? -14.500 -7.813 -1.599 1.00 46.16 87 PRO A N 1
ATOM 702 C CA . PRO A 1 87 ? -14.967 -6.475 -1.944 1.00 46.16 87 PRO A CA 1
ATOM 703 C C . PRO A 1 87 ? -16.138 -6.042 -1.053 1.00 46.16 87 PRO A C 1
ATOM 705 O O . PRO A 1 87 ? -17.013 -6.822 -0.683 1.00 46.16 87 PRO A O 1
ATOM 708 N N . ILE A 1 88 ? -16.107 -4.764 -0.682 1.00 49.50 88 ILE A N 1
ATOM 709 C CA . ILE A 1 88 ? -16.874 -4.168 0.422 1.00 49.50 88 ILE A CA 1
ATOM 710 C C . ILE A 1 88 ? -18.359 -4.047 0.156 1.00 49.50 88 ILE A C 1
ATOM 712 O O . ILE A 1 88 ? -19.114 -3.997 1.121 1.00 49.50 88 ILE A O 1
ATOM 716 N N . GLU A 1 89 ? -18.784 -4.065 -1.105 1.00 46.03 89 GLU A N 1
ATOM 717 C CA . GLU A 1 89 ? -20.168 -3.759 -1.485 1.00 46.03 89 GLU A CA 1
ATOM 718 C C . GLU A 1 89 ? -21.211 -4.693 -0.840 1.00 46.03 89 GLU A C 1
ATOM 720 O O . GLU A 1 89 ? -22.390 -4.360 -0.826 1.00 46.03 89 GLU A O 1
ATOM 725 N N . VAL A 1 90 ? -20.791 -5.810 -0.225 1.00 47.09 90 VAL A N 1
ATOM 726 C CA . VAL A 1 90 ? -21.667 -6.710 0.549 1.00 47.09 90 VAL A CA 1
ATOM 727 C C . VAL A 1 90 ? -21.183 -6.957 1.994 1.00 47.09 90 VAL A C 1
ATOM 729 O O . VAL A 1 90 ? -21.949 -7.444 2.819 1.00 47.09 90 VAL A O 1
ATOM 732 N N . ASN A 1 91 ? -19.933 -6.623 2.349 1.00 51.62 91 ASN A N 1
ATOM 733 C CA . ASN A 1 91 ? -19.270 -7.246 3.508 1.00 51.62 91 ASN A CA 1
ATOM 734 C C . ASN A 1 91 ? -19.157 -6.384 4.778 1.00 51.62 91 ASN A C 1
ATOM 736 O O . ASN A 1 91 ? -18.954 -6.936 5.852 1.00 51.62 91 ASN A O 1
ATOM 740 N N . ALA A 1 92 ? -19.307 -5.057 4.722 1.00 50.69 92 ALA A N 1
ATOM 741 C CA . ALA A 1 92 ? -19.200 -4.231 5.939 1.00 50.69 92 ALA A CA 1
ATOM 742 C C . ALA A 1 92 ? -20.307 -4.521 6.972 1.00 50.69 92 ALA A C 1
ATOM 744 O O . ALA A 1 92 ? -20.069 -4.480 8.177 1.00 50.69 92 ALA A O 1
ATOM 745 N N . LEU A 1 93 ? -21.486 -4.914 6.483 1.00 51.38 93 LEU A N 1
ATOM 746 C CA . LEU A 1 93 ? -22.630 -5.331 7.296 1.00 51.38 93 LEU A CA 1
ATOM 747 C C . LEU A 1 93 ? -22.491 -6.756 7.868 1.00 51.38 93 LEU A C 1
ATOM 749 O O . LEU A 1 93 ? -23.254 -7.118 8.757 1.00 51.38 93 LEU A O 1
ATOM 753 N N . ILE A 1 94 ? -21.549 -7.570 7.369 1.00 57.97 94 ILE A N 1
ATOM 754 C CA . ILE A 1 94 ? -21.433 -9.008 7.694 1.00 57.97 94 ILE A CA 1
ATOM 755 C C . ILE A 1 94 ? -20.101 -9.335 8.396 1.00 57.97 94 ILE A C 1
ATOM 757 O O . ILE A 1 94 ? -20.027 -10.293 9.163 1.00 57.97 94 ILE A O 1
ATOM 761 N N . SER A 1 95 ? -19.052 -8.535 8.183 1.00 69.81 95 SER A N 1
ATOM 762 C CA . SER A 1 95 ? -17.737 -8.749 8.791 1.00 69.81 95 SER A CA 1
ATOM 763 C C . SER A 1 95 ? -17.759 -8.604 10.310 1.00 69.81 95 SER A C 1
ATOM 765 O O . SER A 1 95 ? -18.379 -7.693 10.869 1.00 69.81 95 SER A O 1
ATOM 767 N N . THR A 1 96 ? -17.010 -9.471 10.986 1.00 79.38 96 THR A N 1
ATOM 768 C CA . THR A 1 96 ? -16.792 -9.381 12.436 1.00 79.38 96 THR A CA 1
ATOM 769 C C . THR A 1 96 ? -15.938 -8.158 12.794 1.00 79.38 96 THR A C 1
ATOM 771 O O . THR A 1 96 ? -15.216 -7.607 11.958 1.00 79.38 96 THR A O 1
ATOM 774 N N . THR A 1 97 ? -16.020 -7.700 14.046 1.00 81.31 97 THR A N 1
ATOM 775 C CA . THR A 1 97 ? -15.259 -6.533 14.529 1.00 81.31 97 THR A CA 1
ATOM 776 C C . THR A 1 97 ? -13.747 -6.770 14.401 1.00 81.31 97 THR A C 1
ATOM 778 O O . THR A 1 97 ? -13.013 -5.873 13.988 1.00 81.31 97 THR A O 1
ATOM 781 N N . ASP A 1 98 ? -13.283 -8.005 14.608 1.00 80.81 98 ASP A N 1
ATOM 782 C CA . ASP A 1 98 ? -11.874 -8.386 14.449 1.00 80.81 98 ASP A CA 1
ATOM 783 C C . ASP A 1 98 ? -11.400 -8.421 12.985 1.00 80.81 98 ASP A C 1
ATOM 785 O O . ASP A 1 98 ? -10.270 -8.019 12.680 1.00 80.81 98 ASP A O 1
ATOM 789 N N . GLU A 1 99 ? -12.254 -8.856 12.053 1.00 79.25 99 GLU A N 1
ATOM 790 C CA . GLU A 1 99 ? -11.958 -8.808 10.614 1.00 79.25 99 GLU A CA 1
ATOM 791 C C . GLU A 1 99 ? -11.814 -7.368 10.123 1.00 79.25 99 GLU A C 1
ATOM 793 O O . GLU A 1 99 ? -10.874 -7.039 9.392 1.00 79.25 99 GLU A O 1
ATOM 798 N N . LEU A 1 100 ? -12.728 -6.497 10.555 1.00 81.56 100 LEU A N 1
ATOM 799 C CA . LEU A 1 100 ? -12.709 -5.088 10.192 1.00 81.56 100 LEU A CA 1
ATOM 800 C C . LEU A 1 100 ? -11.507 -4.366 10.827 1.00 81.56 100 LEU A C 1
ATOM 802 O O . LEU A 1 100 ? -10.837 -3.602 10.134 1.00 81.56 100 LEU A O 1
ATOM 806 N N . MET A 1 101 ? -11.139 -4.683 12.076 1.00 84.62 101 MET A N 1
ATOM 807 C CA . MET A 1 101 ? -9.888 -4.204 12.687 1.00 84.62 101 MET A CA 1
ATOM 808 C C . MET A 1 101 ? -8.655 -4.637 11.890 1.00 84.62 101 MET A C 1
ATOM 810 O O . MET A 1 101 ? -7.796 -3.813 11.571 1.00 84.62 101 MET A O 1
ATOM 814 N N . SER A 1 102 ? -8.574 -5.916 11.518 1.00 83.31 102 SER A N 1
ATOM 815 C CA . SER A 1 102 ? -7.454 -6.445 10.727 1.00 83.31 102 SER A CA 1
ATOM 816 C C . SER A 1 102 ? -7.329 -5.730 9.380 1.00 83.31 102 SER A C 1
ATOM 818 O O . SER A 1 102 ? -6.224 -5.428 8.922 1.00 83.31 102 SER A O 1
ATOM 820 N N . LYS A 1 103 ? -8.468 -5.404 8.761 1.00 81.62 103 LYS A N 1
ATOM 821 C CA . LYS A 1 103 ? -8.530 -4.647 7.511 1.00 81.62 103 LYS A CA 1
ATOM 822 C C . LYS A 1 103 ? -8.050 -3.206 7.675 1.00 81.62 103 LYS A C 1
ATOM 824 O O . LYS A 1 103 ? -7.260 -2.748 6.855 1.00 81.62 103 LYS A O 1
ATOM 829 N N . ILE A 1 104 ? -8.483 -2.516 8.730 1.00 85.56 104 ILE A N 1
ATOM 830 C CA . ILE A 1 104 ? -8.044 -1.150 9.050 1.00 85.56 104 ILE A CA 1
ATOM 831 C C . ILE A 1 104 ? -6.524 -1.104 9.216 1.00 85.56 104 ILE A C 1
ATOM 833 O O . ILE A 1 104 ? -5.870 -0.267 8.601 1.00 85.56 104 ILE A O 1
ATOM 837 N N . VAL A 1 105 ? -5.952 -2.046 9.970 1.00 85.94 105 VAL A N 1
ATOM 838 C CA . VAL A 1 105 ? -4.498 -2.132 10.177 1.00 85.94 105 VAL A CA 1
ATOM 839 C C . VAL A 1 105 ? -3.756 -2.350 8.855 1.00 85.94 105 VAL A C 1
ATOM 841 O O . VAL A 1 105 ? -2.762 -1.678 8.589 1.00 85.94 105 VAL A O 1
ATOM 844 N N . ALA A 1 106 ? -4.237 -3.256 7.999 1.00 83.00 106 ALA A N 1
ATOM 845 C CA . ALA A 1 106 ? -3.597 -3.520 6.710 1.00 83.00 106 ALA A CA 1
ATOM 846 C C . ALA A 1 106 ? -3.654 -2.310 5.759 1.00 83.00 106 ALA A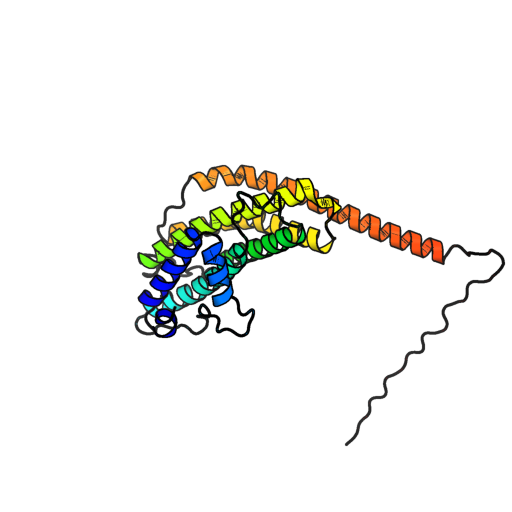 C 1
ATOM 848 O O . ALA A 1 106 ? -2.686 -2.035 5.050 1.00 83.00 106 ALA A O 1
ATOM 849 N N . LEU A 1 107 ? -4.768 -1.572 5.757 1.00 83.38 107 LEU A N 1
ATOM 850 C CA . LEU A 1 107 ? -4.925 -0.349 4.969 1.00 83.38 107 LEU A CA 1
ATOM 851 C C . LEU A 1 107 ? -4.045 0.789 5.503 1.00 83.38 107 LEU A C 1
ATOM 853 O O . LEU A 1 107 ? -3.377 1.442 4.708 1.00 83.38 107 LEU A O 1
ATOM 857 N N . ASP A 1 108 ? -3.978 0.993 6.821 1.00 85.00 108 ASP A N 1
ATOM 858 C CA . ASP A 1 108 ? -3.099 1.999 7.441 1.00 85.00 108 ASP A CA 1
ATOM 859 C C . ASP A 1 108 ? -1.620 1.731 7.105 1.00 85.00 108 ASP A C 1
ATOM 861 O O . ASP A 1 108 ? -0.878 2.638 6.726 1.00 85.00 108 ASP A O 1
ATOM 865 N N . MET A 1 109 ? -1.191 0.463 7.137 1.00 83.31 109 MET A N 1
ATOM 866 C CA . MET A 1 109 ? 0.155 0.068 6.700 1.00 83.31 109 MET A CA 1
ATOM 867 C C . MET A 1 109 ? 0.412 0.394 5.223 1.00 83.31 109 MET A C 1
ATOM 869 O O . MET A 1 109 ? 1.469 0.932 4.896 1.00 83.31 109 MET A O 1
ATOM 873 N N . LEU A 1 110 ? -0.547 0.102 4.337 1.00 83.44 110 LEU A N 1
ATOM 874 C CA . LEU A 1 110 ? -0.432 0.386 2.904 1.00 83.44 110 LEU A CA 1
ATOM 875 C C . LEU A 1 110 ? -0.279 1.886 2.626 1.00 83.44 110 LEU A C 1
ATOM 877 O O . LEU A 1 110 ? 0.560 2.282 1.816 1.00 83.44 110 LEU A O 1
ATOM 881 N N . LEU A 1 111 ? -1.092 2.720 3.281 1.00 79.56 111 LEU A N 1
ATOM 882 C CA . LEU A 1 111 ? -1.046 4.168 3.082 1.00 79.56 111 LEU A CA 1
ATOM 883 C C . LEU A 1 111 ? 0.283 4.751 3.586 1.00 79.56 111 LEU A C 1
ATOM 885 O O . LEU A 1 111 ? 0.870 5.599 2.916 1.00 79.56 111 LEU A O 1
ATOM 889 N N . ASN A 1 112 ? 0.813 4.238 4.699 1.00 80.00 112 ASN A N 1
ATOM 890 C CA . ASN A 1 112 ? 2.128 4.630 5.211 1.00 80.00 112 ASN A CA 1
ATOM 891 C C . ASN A 1 112 ? 3.286 4.195 4.299 1.00 80.00 112 ASN A C 1
ATOM 893 O O . ASN A 1 112 ? 4.278 4.915 4.173 1.00 80.00 112 ASN A O 1
ATOM 897 N N . GLU A 1 113 ? 3.173 3.050 3.618 1.00 80.25 113 GLU A N 1
ATOM 898 C CA . GLU A 1 113 ? 4.207 2.583 2.689 1.00 80.25 113 GLU A CA 1
ATOM 899 C C . GLU A 1 113 ? 4.389 3.532 1.495 1.00 80.25 113 GLU A C 1
ATOM 901 O O . GLU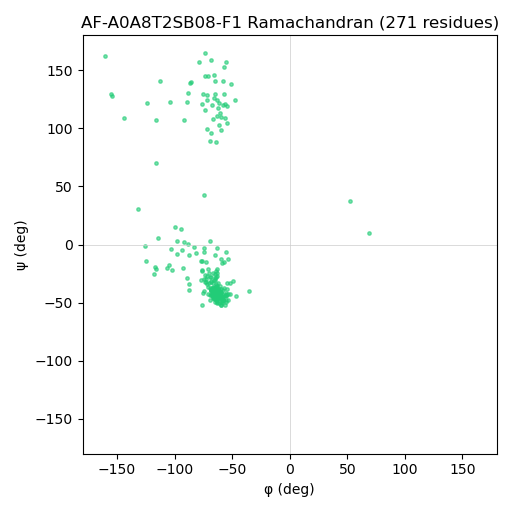 A 1 113 ? 5.505 3.677 0.989 1.00 80.25 113 GLU A O 1
ATOM 906 N N . LEU A 1 114 ? 3.345 4.269 1.102 1.00 74.19 114 LEU A N 1
ATOM 907 C CA . LEU A 1 114 ? 3.463 5.320 0.093 1.00 74.19 114 LEU A CA 1
ATOM 908 C C . LEU A 1 114 ? 4.368 6.473 0.544 1.00 74.19 114 LEU A C 1
ATOM 910 O O . LEU A 1 114 ? 5.138 6.988 -0.263 1.00 74.19 114 LEU A O 1
ATOM 914 N N . GLY A 1 115 ? 4.343 6.832 1.829 1.00 69.12 115 GLY A N 1
ATOM 915 C CA . GLY A 1 115 ? 5.260 7.825 2.396 1.00 69.12 115 GLY A CA 1
ATOM 916 C C . GLY A 1 115 ? 6.730 7.392 2.335 1.00 69.12 115 GLY A C 1
ATOM 917 O O . GLY A 1 115 ? 7.625 8.231 2.353 1.00 69.12 115 GLY A O 1
ATOM 918 N N . THR A 1 116 ? 6.984 6.086 2.207 1.00 75.69 116 THR A N 1
ATOM 919 C CA . THR A 1 116 ? 8.326 5.521 1.993 1.00 75.69 116 THR A CA 1
ATOM 920 C C . THR A 1 116 ? 8.677 5.342 0.522 1.00 75.69 116 THR A C 1
ATOM 922 O O . THR A 1 116 ? 9.766 4.838 0.223 1.00 75.69 116 THR A O 1
ATOM 925 N N . CYS A 1 117 ? 7.777 5.738 -0.396 1.00 72.75 117 CYS A N 1
ATOM 926 C CA . CYS A 1 117 ? 8.106 5.834 -1.810 1.00 72.75 117 CYS A CA 1
ATOM 927 C C . CYS A 1 117 ? 9.424 6.579 -1.885 1.00 72.75 117 CYS A C 1
ATOM 929 O O . CYS A 1 117 ? 9.505 7.659 -1.295 1.00 72.75 117 CYS A O 1
ATOM 931 N N . PRO A 1 118 ? 10.462 6.013 -2.530 1.00 69.75 118 PRO A N 1
ATOM 932 C CA . PRO A 1 118 ? 11.690 6.747 -2.723 1.00 69.75 118 PRO A CA 1
ATOM 933 C C . PRO A 1 118 ? 11.270 8.038 -3.410 1.00 69.75 118 PRO A C 1
ATOM 935 O O . PRO A 1 118 ? 10.885 8.011 -4.583 1.00 69.75 118 PRO A O 1
ATOM 938 N N . SER A 1 119 ? 11.246 9.142 -2.646 1.00 62.19 119 SER A N 1
ATOM 939 C CA . SER A 1 119 ? 11.111 10.460 -3.224 1.00 62.19 119 SER A CA 1
ATOM 940 C C . SER A 1 119 ? 12.256 10.461 -4.204 1.00 62.19 119 SER A C 1
ATOM 942 O O . SER A 1 119 ? 13.395 10.119 -3.863 1.00 62.19 119 SER A O 1
ATOM 944 N N . LEU A 1 120 ? 11.923 10.614 -5.477 1.00 55.03 120 LEU A N 1
ATOM 945 C CA . LEU A 1 120 ? 12.940 10.724 -6.491 1.00 55.03 120 LEU A CA 1
ATOM 946 C C . LEU A 1 120 ? 13.647 12.027 -6.116 1.00 55.03 120 LEU A C 1
ATOM 948 O O . LEU A 1 120 ? 13.223 13.098 -6.528 1.00 55.03 120 LEU A O 1
ATOM 952 N N . ALA A 1 121 ? 14.659 11.954 -5.249 1.00 50.19 121 ALA A N 1
ATOM 953 C CA . ALA A 1 121 ? 15.403 13.110 -4.771 1.00 50.19 121 ALA A CA 1
ATOM 954 C C . ALA A 1 121 ? 16.013 13.871 -5.963 1.00 50.19 121 ALA A C 1
ATOM 956 O O . ALA A 1 121 ? 16.300 15.054 -5.852 1.00 50.19 121 ALA A O 1
ATOM 957 N N . ASP A 1 122 ? 16.046 13.214 -7.131 1.00 53.28 122 ASP A N 1
ATOM 958 C CA . ASP A 1 122 ? 16.197 13.790 -8.457 1.00 53.28 122 ASP A CA 1
ATOM 959 C C . ASP A 1 122 ? 14.941 13.549 -9.327 1.00 53.28 122 ASP A C 1
ATOM 961 O O . ASP A 1 122 ? 14.953 12.786 -10.298 1.00 53.28 122 ASP A O 1
ATOM 965 N N . ALA A 1 123 ? 13.831 14.220 -9.009 1.00 45.72 123 ALA A N 1
ATOM 966 C CA . ALA A 1 123 ? 12.592 14.301 -9.802 1.00 45.72 123 ALA A CA 1
ATOM 967 C C . ALA A 1 123 ? 12.809 14.816 -11.247 1.00 45.72 123 ALA A C 1
ATOM 969 O O . ALA A 1 123 ? 11.902 14.781 -12.076 1.00 45.72 123 ALA A O 1
ATOM 970 N N . ALA A 1 124 ? 14.031 15.252 -11.566 1.00 48.84 124 ALA A N 1
ATOM 971 C CA . ALA A 1 124 ? 14.511 15.592 -12.902 1.00 48.84 124 ALA A CA 1
ATOM 972 C C . ALA A 1 124 ? 15.112 14.398 -13.684 1.00 48.84 124 ALA A C 1
ATOM 974 O O . ALA A 1 124 ? 15.577 14.570 -14.811 1.00 48.84 124 ALA A O 1
ATOM 975 N N . SER A 1 125 ? 15.146 13.191 -13.112 1.00 62.88 125 SER A N 1
ATOM 976 C CA . SER A 1 125 ? 15.783 12.032 -13.743 1.00 62.88 125 SER A CA 1
ATOM 977 C C . SER A 1 125 ? 14.958 11.469 -14.904 1.00 62.88 125 SER A C 1
ATOM 979 O O . SER A 1 125 ? 13.727 11.411 -14.875 1.00 62.88 125 SER A O 1
ATOM 981 N N . ALA A 1 126 ? 15.657 10.977 -15.931 1.00 69.19 126 ALA A N 1
ATOM 982 C CA . ALA A 1 126 ? 15.083 10.316 -17.108 1.00 69.19 126 ALA A CA 1
ATOM 983 C C . ALA A 1 126 ? 14.143 9.132 -16.780 1.00 69.19 126 ALA A C 1
ATOM 985 O O . ALA A 1 126 ? 13.435 8.637 -17.656 1.00 69.19 126 ALA A O 1
ATOM 986 N N . LEU A 1 127 ? 14.132 8.664 -15.528 1.00 77.44 127 LEU A N 1
ATOM 987 C CA . LEU A 1 127 ? 13.228 7.630 -15.052 1.00 77.44 127 LEU A CA 1
ATOM 988 C C . LEU A 1 127 ? 11.793 8.147 -14.844 1.00 77.44 127 LEU A C 1
ATOM 990 O O . LEU A 1 127 ? 10.850 7.446 -15.207 1.00 77.44 127 LEU A O 1
ATOM 994 N N . ALA A 1 128 ? 11.609 9.364 -14.319 1.00 75.44 128 ALA A N 1
ATOM 995 C CA . ALA A 1 128 ? 10.280 9.933 -14.053 1.00 75.44 128 ALA A CA 1
ATOM 996 C C . ALA A 1 128 ? 9.479 10.193 -15.341 1.00 75.44 128 ALA A C 1
ATOM 998 O O . ALA A 1 128 ? 8.252 10.085 -15.363 1.00 75.44 128 ALA A O 1
ATOM 999 N N . SER A 1 129 ? 10.179 10.492 -16.439 1.00 79.88 129 SER A N 1
ATOM 1000 C CA . SER A 1 129 ? 9.596 10.655 -17.773 1.00 79.88 129 SER A CA 1
ATOM 1001 C C . SER A 1 129 ? 9.359 9.331 -18.506 1.00 79.88 129 SER A C 1
ATOM 1003 O O . SER A 1 129 ? 8.741 9.323 -19.572 1.00 79.88 129 SER A O 1
ATOM 1005 N N . HIS A 1 130 ? 9.827 8.201 -17.966 1.00 86.31 130 HIS A N 1
ATOM 1006 C CA . HIS A 1 130 ? 9.659 6.911 -18.615 1.00 86.31 130 HIS A CA 1
ATOM 1007 C C . HIS A 1 130 ? 8.198 6.448 -18.529 1.00 86.31 130 HIS A C 1
ATOM 1009 O O . HIS A 1 130 ? 7.641 6.272 -17.445 1.00 86.31 130 HIS A O 1
ATOM 1015 N N . THR A 1 131 ? 7.588 6.150 -19.676 1.00 88.38 131 THR A N 1
ATOM 1016 C CA . THR A 1 131 ? 6.153 5.820 -19.798 1.00 88.38 131 THR A CA 1
ATOM 1017 C C . THR A 1 131 ? 5.697 4.692 -18.870 1.00 88.38 131 THR A C 1
ATOM 1019 O O . THR A 1 131 ? 4.663 4.808 -18.222 1.00 88.38 131 THR A O 1
ATOM 1022 N N . LEU A 1 132 ? 6.490 3.621 -18.733 1.00 87.69 132 LEU A N 1
ATOM 1023 C CA . LEU A 1 132 ? 6.162 2.521 -17.813 1.00 87.69 132 LEU A CA 1
ATOM 1024 C C . LEU A 1 132 ? 6.133 2.943 -16.339 1.00 87.69 132 LEU A C 1
ATOM 1026 O O . LEU A 1 132 ? 5.312 2.421 -15.592 1.00 87.69 132 LEU A O 1
ATOM 1030 N N . ILE A 1 133 ? 7.015 3.856 -15.925 1.00 87.56 133 ILE A N 1
ATOM 1031 C CA . ILE A 1 133 ? 7.063 4.344 -14.544 1.00 87.56 133 ILE A CA 1
ATOM 1032 C C . ILE A 1 133 ? 5.821 5.191 -14.281 1.00 87.56 133 ILE A C 1
ATOM 1034 O O . ILE A 1 133 ? 5.094 4.915 -13.328 1.00 87.56 133 ILE A O 1
ATOM 1038 N N . GLN A 1 134 ? 5.509 6.116 -15.194 1.00 86.38 134 GLN A N 1
ATOM 1039 C CA . GLN A 1 134 ? 4.286 6.921 -15.148 1.00 86.38 134 GLN A CA 1
ATOM 1040 C C . GLN A 1 134 ? 3.025 6.053 -15.095 1.00 86.38 134 GLN A C 1
ATOM 1042 O O . GLN A 1 134 ? 2.129 6.311 -14.297 1.00 86.38 134 GLN A O 1
ATOM 1047 N N . ASP A 1 135 ? 2.956 4.992 -15.902 1.00 87.62 135 ASP A N 1
ATOM 1048 C CA . ASP A 1 135 ? 1.831 4.058 -15.892 1.00 87.62 135 ASP A CA 1
ATOM 1049 C C . ASP A 1 135 ? 1.707 3.307 -14.567 1.00 87.62 135 ASP A C 1
ATOM 1051 O O . ASP A 1 135 ? 0.596 3.148 -14.062 1.00 87.62 135 ASP A O 1
ATOM 1055 N N . THR A 1 136 ? 2.818 2.845 -13.983 1.00 88.81 136 THR A N 1
ATOM 1056 C CA . THR A 1 136 ? 2.773 2.214 -12.656 1.00 88.81 136 THR A CA 1
ATOM 1057 C C . THR A 1 136 ? 2.385 3.205 -11.570 1.00 88.81 136 THR A C 1
ATOM 1059 O O . THR A 1 136 ? 1.580 2.861 -10.712 1.00 88.81 136 THR A O 1
ATOM 1062 N N . PHE A 1 137 ? 2.861 4.447 -11.652 1.00 85.06 137 PHE A N 1
ATOM 1063 C CA . PHE A 1 137 ? 2.499 5.494 -10.707 1.00 85.06 137 PHE A CA 1
ATOM 1064 C C . PHE A 1 137 ? 1.011 5.854 -10.796 1.00 85.06 137 PHE A C 1
ATOM 1066 O O . PHE A 1 137 ? 0.343 5.924 -9.772 1.00 85.06 137 PHE A O 1
ATOM 1073 N N . ARG A 1 138 ? 0.439 5.953 -12.005 1.00 84.19 138 ARG A N 1
ATOM 1074 C CA . ARG A 1 138 ? -1.015 6.124 -12.202 1.00 84.19 138 ARG A CA 1
ATOM 1075 C C . ARG A 1 138 ? -1.830 5.031 -11.515 1.00 84.19 138 ARG A C 1
ATOM 1077 O O . ARG A 1 138 ? -2.868 5.324 -10.928 1.00 84.19 138 ARG A O 1
ATOM 1084 N N . LEU A 1 139 ? -1.375 3.777 -11.593 1.00 85.81 139 LEU A N 1
ATOM 1085 C CA . LEU A 1 139 ? -2.046 2.669 -10.911 1.00 85.81 139 LEU A CA 1
ATOM 1086 C C . LEU A 1 139 ? -1.989 2.837 -9.388 1.00 85.81 139 LEU A C 1
ATOM 1088 O O . LEU A 1 139 ? -3.008 2.627 -8.742 1.00 85.81 139 LEU A O 1
ATOM 1092 N N . ILE A 1 140 ? -0.837 3.243 -8.842 1.00 84.69 140 ILE A N 1
ATOM 1093 C CA . ILE A 1 140 ? -0.642 3.488 -7.403 1.00 84.69 140 ILE A CA 1
ATOM 1094 C C . ILE A 1 140 ? -1.534 4.628 -6.917 1.00 84.69 140 ILE A C 1
ATOM 1096 O O . ILE A 1 140 ? -2.234 4.455 -5.931 1.00 84.69 140 ILE A O 1
ATOM 1100 N N . VAL A 1 141 ? -1.564 5.764 -7.620 1.00 79.44 141 VAL A N 1
ATOM 1101 C CA . VAL A 1 141 ? -2.408 6.914 -7.249 1.00 79.44 141 VAL A CA 1
ATOM 1102 C C . VAL A 1 141 ? -3.881 6.515 -7.207 1.00 79.44 141 VAL A C 1
ATOM 1104 O O . VAL A 1 141 ? -4.585 6.839 -6.252 1.00 79.44 141 VAL A O 1
ATOM 1107 N N . LYS A 1 142 ? -4.343 5.778 -8.224 1.00 79.38 142 LYS A N 1
ATOM 1108 C CA . LYS A 1 142 ? -5.724 5.291 -8.279 1.00 79.38 142 LYS A CA 1
ATOM 1109 C C . LYS A 1 142 ? -6.034 4.336 -7.128 1.00 79.38 142 LYS A C 1
ATOM 1111 O O . LYS A 1 142 ? -7.085 4.457 -6.509 1.00 79.38 142 LYS A O 1
ATOM 1116 N N . ASP A 1 143 ? -5.150 3.377 -6.866 1.00 80.06 143 ASP A N 1
ATOM 1117 C CA . ASP A 1 143 ? -5.365 2.411 -5.794 1.00 80.06 143 ASP A CA 1
ATOM 1118 C C . ASP A 1 143 ? -5.339 3.096 -4.424 1.00 80.06 143 ASP A C 1
ATOM 1120 O O . ASP A 1 143 ? -6.281 2.944 -3.656 1.00 80.06 143 ASP A O 1
ATOM 1124 N N . TYR A 1 144 ? -4.353 3.957 -4.173 1.00 78.06 144 TYR A N 1
ATOM 1125 C CA . TYR A 1 144 ? -4.246 4.739 -2.945 1.00 78.06 144 TYR A CA 1
ATOM 1126 C C . TYR A 1 144 ? -5.520 5.531 -2.642 1.00 78.06 144 TYR A C 1
ATOM 1128 O O . TYR A 1 144 ? -6.021 5.465 -1.523 1.00 78.06 144 TYR A O 1
ATOM 1136 N N . ALA A 1 145 ? -6.073 6.237 -3.633 1.00 75.75 145 ALA A N 1
ATOM 1137 C CA . ALA A 1 145 ? -7.3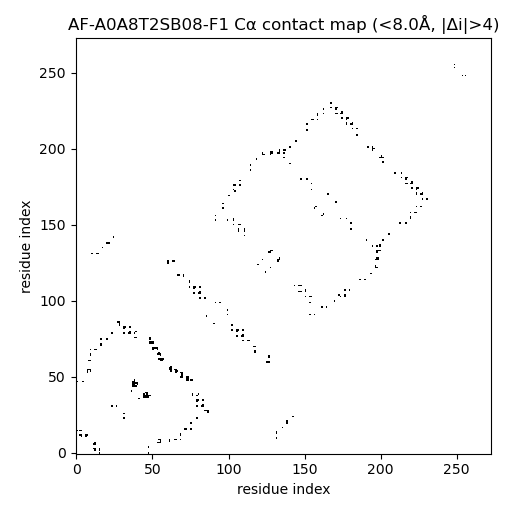34 6.957 -3.478 1.00 75.75 145 ALA A CA 1
ATOM 1138 C C . ALA A 1 145 ? -8.470 6.030 -3.019 1.00 75.75 145 ALA A C 1
ATOM 1140 O O . ALA A 1 145 ? -9.089 6.273 -1.984 1.00 75.75 145 ALA A O 1
ATOM 1141 N N . ASN A 1 146 ? -8.664 4.915 -3.726 1.00 77.69 146 ASN A N 1
ATOM 1142 C CA . ASN A 1 146 ? -9.698 3.939 -3.393 1.00 77.69 146 ASN A CA 1
ATOM 1143 C C . ASN A 1 146 ? -9.487 3.324 -1.996 1.00 77.69 146 ASN A C 1
ATOM 1145 O O . ASN A 1 146 ? -10.441 3.094 -1.255 1.00 77.69 146 ASN A O 1
ATOM 1149 N N . LYS A 1 147 ? -8.237 3.023 -1.618 1.00 79.56 147 LYS A N 1
ATOM 1150 C CA . LYS A 1 147 ? -7.908 2.432 -0.311 1.00 79.56 147 LYS A CA 1
ATOM 1151 C C . LYS A 1 147 ? -8.045 3.437 0.830 1.00 79.56 147 LYS A C 1
ATOM 1153 O O . LYS A 1 147 ? -8.442 3.041 1.923 1.00 79.56 147 LYS A O 1
ATOM 1158 N N . ARG A 1 148 ? -7.779 4.720 0.577 1.00 78.56 148 ARG A N 1
ATOM 1159 C CA . ARG A 1 148 ? -8.019 5.813 1.524 1.00 78.56 148 ARG A CA 1
ATOM 1160 C C . ARG A 1 148 ? -9.510 5.977 1.810 1.00 78.56 148 ARG A C 1
ATOM 1162 O O . ARG A 1 148 ? -9.893 5.998 2.976 1.00 78.56 148 ARG A O 1
ATOM 1169 N N . GLU A 1 149 ? -10.339 6.037 0.769 1.00 77.75 149 GLU A N 1
ATOM 1170 C CA . GLU A 1 149 ? -11.804 6.101 0.909 1.00 77.75 149 GLU A CA 1
ATOM 1171 C C . GLU A 1 149 ? -12.346 4.892 1.674 1.00 77.75 149 GLU A C 1
ATOM 1173 O O . GLU A 1 149 ? -13.166 5.020 2.582 1.00 77.75 149 GLU A O 1
ATOM 1178 N N . LEU A 1 150 ? -11.820 3.710 1.366 1.00 79.44 150 LEU A N 1
ATOM 1179 C CA . LEU A 1 150 ? -12.166 2.493 2.077 1.00 79.44 150 LEU A CA 1
ATOM 1180 C C . LEU A 1 150 ? -11.777 2.541 3.564 1.00 79.44 150 LEU A C 1
ATOM 1182 O O . LEU A 1 150 ? -12.575 2.150 4.415 1.00 79.44 150 LEU A O 1
ATOM 1186 N N . LEU A 1 151 ? -10.566 2.995 3.895 1.00 83.00 151 LEU A N 1
ATOM 1187 C CA . LEU A 1 151 ? -10.142 3.129 5.288 1.00 83.00 151 LEU A CA 1
ATOM 1188 C C . LEU A 1 151 ? -11.037 4.120 6.039 1.00 83.00 151 LEU A C 1
ATOM 1190 O O . LEU A 1 151 ? -11.480 3.813 7.143 1.00 83.00 151 LEU A O 1
ATOM 1194 N N . HIS A 1 152 ? -11.360 5.255 5.413 1.00 82.88 152 HIS A N 1
ATOM 1195 C CA . HIS A 1 152 ? -12.296 6.235 5.958 1.00 82.88 152 HIS A CA 1
ATOM 1196 C C . HIS A 1 152 ? -13.652 5.597 6.283 1.00 82.88 152 HIS A C 1
ATOM 1198 O O . HIS A 1 152 ? -14.146 5.722 7.400 1.00 82.88 152 HIS A O 1
ATOM 1204 N N . TYR A 1 153 ? -14.221 4.844 5.341 1.00 81.62 153 TYR A N 1
ATOM 1205 C CA . TYR A 1 153 ? -15.482 4.140 5.555 1.00 81.62 153 TYR A CA 1
ATOM 1206 C C . TYR A 1 153 ? -15.401 3.113 6.699 1.00 81.62 153 TYR A C 1
ATOM 1208 O O . TYR A 1 153 ? -16.294 3.058 7.541 1.00 81.62 153 TYR A O 1
ATOM 1216 N N . CYS A 1 154 ? -14.315 2.336 6.786 1.00 84.44 154 CYS A N 1
ATOM 1217 C CA . CYS A 1 154 ? -14.131 1.354 7.863 1.00 84.44 154 CYS A CA 1
ATOM 1218 C C . CYS A 1 154 ? -14.034 2.020 9.245 1.00 84.44 154 CYS A C 1
ATOM 1220 O O . CYS A 1 154 ? -14.574 1.503 10.222 1.00 84.44 154 CYS A O 1
ATOM 1222 N N . LEU A 1 155 ? -13.354 3.167 9.331 1.00 86.81 155 LEU A N 1
ATOM 1223 C CA . LEU A 1 155 ? -13.268 3.958 10.559 1.00 86.81 155 LEU A CA 1
ATOM 1224 C C . LEU A 1 155 ? -14.618 4.568 10.934 1.00 86.81 155 LEU A C 1
ATOM 1226 O O . LEU A 1 155 ? -14.949 4.599 12.116 1.00 86.81 155 LEU A O 1
ATOM 1230 N N . LYS A 1 156 ? -15.407 5.001 9.950 1.00 85.75 156 LYS A N 1
ATOM 1231 C CA . LYS A 1 156 ? -16.754 5.524 10.183 1.00 85.75 156 LYS A CA 1
ATOM 1232 C C . LYS A 1 156 ? -17.670 4.450 10.759 1.00 85.75 156 LYS A C 1
ATOM 1234 O O . LYS A 1 156 ? -18.226 4.649 11.835 1.00 85.75 156 LYS A O 1
ATOM 1239 N N . GLU A 1 157 ? -17.705 3.279 10.126 1.00 85.19 157 GLU A N 1
ATOM 1240 C CA . GLU A 1 157 ? -18.468 2.110 10.583 1.00 85.19 157 GLU A CA 1
ATOM 1241 C C . GLU A 1 157 ? -18.106 1.708 12.024 1.00 85.19 157 GLU A C 1
ATOM 1243 O O . GLU A 1 157 ? -18.978 1.470 12.860 1.00 85.19 157 GLU A O 1
ATOM 1248 N N . MET A 1 158 ? -16.809 1.693 12.349 1.00 85.38 158 MET A N 1
ATOM 1249 C CA . MET A 1 158 ? -16.335 1.421 13.709 1.00 85.38 158 MET A CA 1
ATOM 1250 C C . MET A 1 158 ? -16.808 2.472 14.720 1.00 85.38 158 MET A C 1
ATOM 1252 O O . MET A 1 158 ? -17.206 2.115 15.832 1.00 85.38 158 MET A O 1
ATOM 1256 N N . SER A 1 159 ? -16.787 3.750 14.334 1.00 86.12 159 SER A N 1
ATOM 1257 C CA . SER A 1 159 ? -17.167 4.864 15.205 1.00 86.12 159 SER A CA 1
ATOM 1258 C C . SER A 1 159 ? -18.678 4.961 15.438 1.00 86.12 159 SER A C 1
ATOM 1260 O O . SER A 1 159 ? -19.109 5.356 16.516 1.00 86.12 159 SER A O 1
ATOM 1262 N N . GLU A 1 160 ? -19.496 4.583 14.459 1.00 85.31 160 GLU A N 1
ATOM 1263 C CA . GLU A 1 160 ? -20.952 4.715 14.558 1.00 85.31 160 GLU A CA 1
ATOM 1264 C C . GLU A 1 160 ? -21.585 3.487 15.226 1.00 85.31 160 GLU A C 1
ATOM 1266 O O . GLU A 1 160 ? -22.472 3.639 16.066 1.00 85.31 160 GLU A O 1
ATOM 1271 N N . ASN A 1 161 ? -21.093 2.279 14.921 1.00 82.81 161 ASN A N 1
ATOM 1272 C CA . ASN A 1 161 ? -21.831 1.048 15.226 1.00 82.81 161 ASN A CA 1
ATOM 1273 C C . ASN A 1 161 ? -21.147 0.111 16.232 1.00 82.81 161 ASN A C 1
ATOM 1275 O O . ASN A 1 161 ? -21.825 -0.730 16.819 1.00 82.81 161 ASN A O 1
ATOM 1279 N N . ARG A 1 162 ? -19.824 0.208 16.440 1.00 83.69 162 ARG A N 1
ATOM 1280 C CA . ARG A 1 162 ? -19.058 -0.868 17.114 1.00 83.69 162 ARG A CA 1
ATOM 1281 C C . ARG A 1 162 ? -18.238 -0.444 18.327 1.00 83.69 162 ARG A C 1
ATOM 1283 O O . ARG A 1 162 ? -17.652 -1.300 18.980 1.00 83.69 162 ARG A O 1
ATOM 1290 N N . ILE A 1 163 ? -18.240 0.840 18.691 1.00 84.00 163 ILE A N 1
ATOM 1291 C CA . ILE A 1 163 ? -17.485 1.374 19.843 1.00 84.00 163 ILE A CA 1
ATOM 1292 C C . ILE A 1 163 ? -17.624 0.553 21.136 1.00 84.00 163 ILE A C 1
ATOM 1294 O O . ILE A 1 163 ? -16.599 0.333 21.784 1.00 84.00 163 ILE A O 1
ATOM 1298 N N . PRO A 1 164 ? -18.826 0.098 21.547 1.00 82.81 164 PRO A N 1
ATOM 1299 C CA . PRO A 1 164 ? -18.982 -0.619 22.813 1.00 82.81 164 PRO A CA 1
ATOM 1300 C C . PRO A 1 164 ? -18.236 -1.959 22.872 1.00 82.81 164 PRO A C 1
ATOM 1302 O O . PRO A 1 164 ? -17.936 -2.435 23.964 1.00 82.81 164 PRO A O 1
ATOM 1305 N N . GLU A 1 165 ? -17.939 -2.567 21.721 1.00 84.62 165 GLU A N 1
ATOM 1306 C CA . GLU A 1 165 ? -17.282 -3.876 21.614 1.00 84.62 165 GLU A CA 1
ATOM 1307 C C . GLU A 1 165 ? -15.750 -3.778 21.625 1.00 84.62 165 GLU A C 1
ATOM 1309 O O . GLU A 1 165 ? -15.057 -4.794 21.691 1.00 84.62 165 GLU A O 1
ATOM 1314 N N . LEU A 1 166 ? -15.203 -2.562 21.545 1.00 86.19 166 LEU A N 1
ATOM 1315 C CA . LEU A 1 166 ? -13.777 -2.350 21.341 1.00 86.19 166 LEU A CA 1
ATOM 1316 C C . LEU A 1 166 ? -12.985 -2.349 22.650 1.00 86.19 166 LEU A C 1
ATOM 1318 O O . LEU A 1 166 ? -13.335 -1.717 23.647 1.00 86.19 166 LEU A O 1
ATOM 1322 N N . SER A 1 167 ? -11.822 -2.989 22.601 1.00 87.69 167 SER A N 1
ATOM 1323 C CA . SER A 1 167 ? -10.809 -2.904 23.648 1.00 87.69 167 SER A CA 1
ATOM 1324 C C . SER A 1 167 ? -9.998 -1.601 23.562 1.00 87.69 167 SER A C 1
ATOM 1326 O O . SER A 1 167 ? -9.842 -0.997 22.499 1.00 87.69 167 SER A O 1
ATOM 1328 N N . GLY A 1 168 ? -9.399 -1.185 24.683 1.00 85.19 168 GLY A N 1
ATOM 1329 C CA . GLY A 1 168 ? -8.524 -0.003 24.739 1.00 85.19 168 GLY A CA 1
ATOM 1330 C C . GLY A 1 168 ? -7.393 0.013 2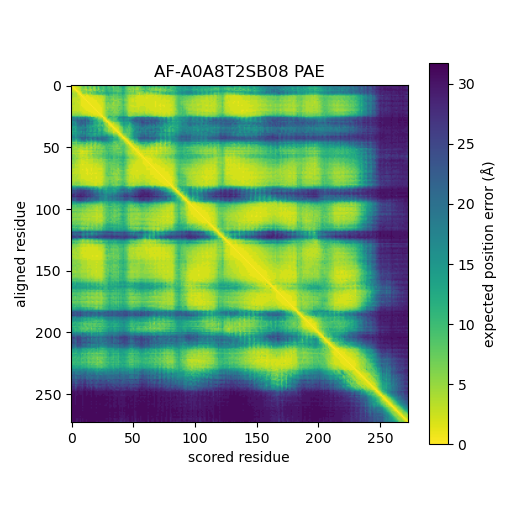3.689 1.00 85.19 168 GLY A C 1
ATOM 1331 O O . GLY A 1 168 ? -7.176 1.051 23.055 1.00 85.19 168 GLY A O 1
ATOM 1332 N N . PRO A 1 169 ? -6.690 -1.113 23.438 1.00 87.50 169 PRO A N 1
ATOM 1333 C CA . PRO A 1 169 ? -5.703 -1.200 22.363 1.00 87.50 169 PRO A CA 1
ATOM 1334 C C . PRO A 1 169 ? -6.302 -0.999 20.966 1.00 87.50 169 PRO A C 1
ATOM 1336 O O . PRO A 1 169 ? -5.711 -0.281 20.162 1.00 87.50 169 PRO A O 1
ATOM 1339 N N . GLN A 1 170 ? -7.478 -1.575 20.686 1.00 89.19 170 GLN A N 1
ATOM 1340 C CA . GLN A 1 170 ? -8.166 -1.398 19.400 1.00 89.19 170 GLN A CA 1
ATOM 1341 C C . GLN A 1 170 ? -8.553 0.070 19.184 1.00 89.19 170 GLN A C 1
ATOM 1343 O O . GLN A 1 170 ? -8.277 0.622 18.125 1.00 89.19 170 GLN A O 1
ATOM 1348 N N . ILE A 1 171 ? -9.076 0.751 20.209 1.00 87.62 171 ILE A N 1
ATOM 1349 C CA . ILE A 1 171 ? -9.400 2.188 20.134 1.00 87.62 171 ILE A CA 1
ATOM 1350 C C . ILE A 1 171 ? -8.149 3.035 19.883 1.00 87.62 171 ILE A C 1
ATOM 1352 O O . ILE A 1 171 ? -8.186 3.984 19.103 1.00 87.62 171 ILE A O 1
ATOM 1356 N N . THR A 1 172 ? -7.017 2.681 20.492 1.00 86.75 172 THR A N 1
ATOM 1357 C CA . THR A 1 172 ? -5.750 3.394 20.272 1.00 86.75 172 THR A CA 1
ATOM 1358 C C . THR A 1 172 ? -5.241 3.207 18.839 1.00 86.75 172 THR A C 1
ATOM 1360 O O . THR A 1 172 ? -4.747 4.158 18.236 1.00 86.75 172 THR A O 1
ATOM 1363 N N . GLN A 1 173 ? -5.394 2.006 18.270 1.00 88.50 173 GLN A N 1
ATOM 1364 C CA . GLN A 1 173 ? -5.077 1.733 16.863 1.00 88.50 173 GLN A CA 1
ATOM 1365 C C . GLN A 1 173 ? -5.986 2.519 15.910 1.00 88.50 173 GLN A C 1
ATOM 1367 O O . GLN A 1 173 ? -5.490 3.093 14.945 1.00 88.50 173 GLN A O 1
ATOM 1372 N N . LEU A 1 174 ? -7.288 2.608 16.199 1.00 89.56 174 LEU A N 1
ATOM 1373 C CA . LEU A 1 174 ? -8.230 3.415 15.415 1.00 89.56 174 LEU A CA 1
ATOM 1374 C C . LEU A 1 174 ? -7.881 4.903 15.480 1.00 89.56 174 LEU A C 1
ATOM 1376 O O . LEU A 1 174 ? -7.836 5.572 14.453 1.00 89.56 174 LEU A O 1
ATOM 1380 N N . LEU A 1 175 ? -7.544 5.410 16.669 1.00 87.75 175 LEU A N 1
ATOM 1381 C CA . LEU A 1 175 ? -7.103 6.791 16.849 1.00 87.75 175 LEU A CA 1
ATOM 1382 C C . LEU A 1 175 ? -5.809 7.080 16.074 1.00 87.75 175 LEU A C 1
ATOM 1384 O O . LEU A 1 175 ? -5.681 8.147 15.474 1.00 87.75 175 LEU A O 1
ATOM 1388 N N . HIS A 1 176 ? -4.857 6.141 16.082 1.00 87.88 176 HIS A N 1
ATOM 1389 C CA . HIS A 1 176 ? -3.651 6.231 15.264 1.00 87.88 176 HIS A CA 1
ATOM 1390 C C . HIS A 1 176 ? -4.013 6.303 13.781 1.00 87.88 176 HIS A C 1
ATOM 1392 O O . HIS A 1 176 ? -3.615 7.257 13.128 1.00 87.88 176 HIS A O 1
ATOM 1398 N N . ALA A 1 177 ? -4.827 5.374 13.274 1.00 86.06 177 ALA A N 1
ATOM 1399 C CA . ALA A 1 177 ? -5.242 5.349 11.873 1.00 86.06 177 ALA A CA 1
ATOM 1400 C C . ALA A 1 177 ? -5.987 6.632 11.452 1.00 86.06 177 ALA A C 1
ATOM 1402 O O . ALA A 1 177 ? -5.709 7.173 10.384 1.00 86.06 177 ALA A O 1
ATOM 1403 N N . CYS A 1 178 ? -6.870 7.181 12.298 1.00 85.50 178 CYS A N 1
ATOM 1404 C CA . CYS A 1 178 ? -7.512 8.480 12.060 1.00 85.50 178 CYS A CA 1
ATOM 1405 C C . CYS A 1 178 ? -6.479 9.605 11.945 1.00 85.50 178 CYS A C 1
ATOM 1407 O O . CYS A 1 178 ? -6.506 10.372 10.987 1.00 85.50 178 CYS A O 1
ATOM 1409 N N . LYS A 1 179 ? -5.538 9.688 12.893 1.00 83.19 179 LYS A N 1
ATOM 1410 C CA . LYS A 1 179 ? -4.485 10.713 12.879 1.00 83.19 179 LYS A CA 1
ATOM 1411 C C . LYS A 1 179 ? -3.554 10.558 11.687 1.00 83.19 179 LYS A C 1
ATOM 1413 O O . LYS A 1 179 ? -3.178 11.568 11.105 1.00 83.19 179 LYS A O 1
ATOM 1418 N N . THR A 1 180 ? -3.208 9.329 11.315 1.00 78.12 180 THR A N 1
ATOM 1419 C CA . THR A 1 180 ? -2.445 9.022 10.106 1.00 78.12 180 THR A CA 1
ATOM 1420 C C . THR A 1 180 ? -3.218 9.452 8.873 1.00 78.12 180 THR A C 1
ATOM 1422 O O . THR A 1 180 ? -2.636 10.060 7.992 1.00 78.12 180 THR A O 1
ATOM 1425 N N . LEU A 1 181 ? -4.529 9.225 8.792 1.00 75.81 181 LEU A N 1
ATOM 1426 C CA . LEU A 1 181 ? -5.344 9.676 7.661 1.00 75.81 181 LEU A CA 1
ATOM 1427 C C . LEU A 1 181 ? -5.466 11.200 7.551 1.00 75.81 181 LEU A C 1
ATOM 1429 O O . LEU A 1 181 ? -5.450 11.744 6.446 1.00 75.81 181 LEU A O 1
ATOM 1433 N N . SER A 1 182 ? -5.566 11.885 8.688 1.00 74.94 182 SER A N 1
ATOM 1434 C CA . SER A 1 182 ? -5.584 13.347 8.748 1.00 74.94 182 SER A CA 1
ATOM 1435 C C . SER A 1 182 ? -4.210 13.940 8.428 1.00 74.94 182 SER A C 1
ATOM 1437 O O . SER A 1 182 ? -4.112 14.886 7.655 1.00 74.94 182 SER A O 1
ATOM 1439 N N . SER A 1 183 ? -3.124 13.363 8.953 1.00 66.12 183 SER A N 1
ATOM 1440 C CA . SER A 1 183 ? -1.756 13.802 8.649 1.00 66.12 183 SER A CA 1
ATOM 1441 C C . SER A 1 183 ? -1.327 13.412 7.232 1.00 66.12 183 SER A C 1
ATOM 1443 O O . SER A 1 183 ? -0.601 14.158 6.582 1.00 66.12 183 SER A O 1
ATOM 1445 N N . THR A 1 184 ? -1.848 12.313 6.684 1.00 53.78 184 THR A N 1
ATOM 1446 C CA . THR A 1 184 ? -1.732 11.971 5.259 1.00 53.78 184 THR A CA 1
ATOM 1447 C C . THR A 1 184 ? -2.638 12.817 4.362 1.00 53.78 184 THR A C 1
ATOM 1449 O O . THR A 1 184 ? -2.451 12.793 3.148 1.00 53.78 184 THR A O 1
ATOM 1452 N N . GLY A 1 185 ? -3.514 13.665 4.912 1.00 53.03 185 GLY A N 1
ATOM 1453 C CA . GLY A 1 185 ? -4.022 14.851 4.210 1.00 53.03 185 GLY A CA 1
ATOM 1454 C C . GLY A 1 185 ? -2.873 15.738 3.702 1.00 53.03 185 GLY A C 1
ATOM 1455 O O . GLY A 1 185 ? -2.875 16.149 2.543 1.00 53.03 185 GLY A O 1
ATOM 1456 N N . ALA A 1 186 ? -1.787 15.877 4.478 1.00 48.62 186 ALA A N 1
ATOM 1457 C CA . ALA A 1 186 ? -0.533 16.484 4.009 1.00 48.62 186 ALA A CA 1
ATOM 1458 C C . ALA A 1 186 ? 0.241 15.584 3.018 1.00 48.6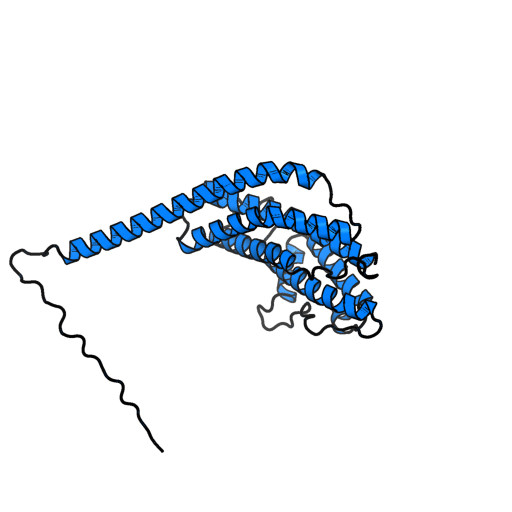2 186 ALA A C 1
ATOM 1460 O O . ALA A 1 186 ? 0.932 16.084 2.132 1.00 48.62 186 ALA A O 1
ATOM 1461 N N . SER A 1 187 ? 0.068 14.258 3.093 1.00 52.91 187 SER A N 1
ATOM 1462 C CA . SER A 1 187 ? 0.591 13.291 2.110 1.00 52.91 187 SER A CA 1
ATOM 1463 C C . SER A 1 187 ? -0.164 13.324 0.773 1.00 52.91 187 SER A C 1
ATOM 1465 O O . SER A 1 187 ? 0.367 12.873 -0.237 1.00 52.91 187 SER A O 1
ATOM 1467 N N . TYR A 1 188 ? -1.349 13.943 0.706 1.00 56.50 188 TYR A N 1
ATOM 1468 C CA . TYR A 1 188 ? -1.968 14.324 -0.566 1.00 56.50 188 TYR A CA 1
ATOM 1469 C C . TYR A 1 188 ? -1.151 15.414 -1.274 1.00 56.50 188 TYR A C 1
ATOM 1471 O O . TYR A 1 188 ? -0.976 15.365 -2.489 1.00 56.50 188 TYR A O 1
ATOM 1479 N N . GLY A 1 189 ? -0.570 16.339 -0.502 1.00 57.97 189 GLY A N 1
ATOM 1480 C CA . GLY A 1 189 ? 0.466 17.258 -0.971 1.00 57.97 189 GLY A CA 1
ATOM 1481 C C . GLY A 1 189 ? 1.672 16.499 -1.522 1.00 57.97 189 GLY A C 1
ATOM 1482 O O . GLY A 1 189 ? 2.066 16.739 -2.657 1.00 57.97 189 GLY A O 1
ATOM 1483 N N . THR A 1 190 ? 2.174 15.493 -0.798 1.00 61.53 190 THR A N 1
ATOM 1484 C CA . THR A 1 190 ? 3.266 14.620 -1.273 1.00 61.53 190 THR A CA 1
ATOM 1485 C C . THR A 1 190 ? 2.886 13.833 -2.531 1.00 61.53 190 THR A C 1
ATOM 1487 O O . THR A 1 190 ? 3.687 13.716 -3.450 1.00 61.53 190 THR A O 1
ATOM 1490 N N . LEU A 1 191 ? 1.661 13.316 -2.627 1.00 64.50 191 LEU A N 1
ATOM 1491 C CA . LEU A 1 191 ? 1.154 12.639 -3.820 1.00 64.50 191 LEU A CA 1
ATOM 1492 C C . LEU A 1 191 ? 1.031 13.577 -5.009 1.00 64.50 191 LEU A C 1
ATOM 1494 O O . LEU A 1 191 ? 1.348 13.178 -6.124 1.00 64.50 191 LEU A O 1
ATOM 1498 N N . ASN A 1 192 ? 0.581 14.805 -4.774 1.00 66.50 192 ASN A N 1
ATOM 1499 C CA . ASN A 1 192 ? 0.489 15.836 -5.791 1.00 66.50 192 ASN A CA 1
ATOM 1500 C C . ASN A 1 192 ? 1.889 16.264 -6.257 1.00 66.50 192 ASN A C 1
ATOM 1502 O O . ASN A 1 192 ? 2.137 16.329 -7.455 1.00 66.50 192 ASN A O 1
ATOM 1506 N N . GLU A 1 193 ? 2.838 16.454 -5.340 1.00 67.88 193 GLU A N 1
ATOM 1507 C CA . GLU A 1 193 ? 4.248 16.718 -5.651 1.00 67.88 193 GLU A CA 1
ATOM 1508 C C . GLU A 1 193 ? 4.882 15.570 -6.444 1.00 67.88 193 GLU A C 1
ATOM 1510 O O . GLU A 1 193 ? 5.522 15.794 -7.475 1.00 67.88 193 GLU A O 1
ATOM 1515 N N . LEU A 1 194 ? 4.650 14.324 -6.025 1.00 70.81 194 LEU A N 1
ATOM 1516 C CA . LEU A 1 194 ? 5.097 13.147 -6.760 1.00 70.81 194 LEU A CA 1
ATOM 1517 C C . LEU A 1 194 ? 4.423 13.086 -8.136 1.00 70.81 194 LEU A C 1
ATOM 1519 O O . LEU A 1 194 ? 5.100 12.890 -9.140 1.00 70.81 194 LEU A O 1
ATOM 1523 N N . ALA A 1 195 ? 3.121 13.326 -8.243 1.00 71.50 195 ALA A N 1
ATOM 1524 C CA . ALA A 1 195 ? 2.416 13.320 -9.520 1.00 71.50 195 ALA A CA 1
ATOM 1525 C C . ALA A 1 195 ? 2.909 14.401 -10.485 1.00 71.50 195 ALA A C 1
ATOM 1527 O O . ALA A 1 195 ? 3.101 14.116 -11.672 1.00 71.50 195 ALA A O 1
ATOM 1528 N N . LEU A 1 196 ? 3.210 15.596 -9.974 1.00 72.69 196 LEU A N 1
ATOM 1529 C CA . LEU A 1 196 ? 3.882 16.652 -10.722 1.00 72.69 196 LEU A CA 1
ATOM 1530 C C . LEU A 1 196 ? 5.268 16.189 -11.195 1.00 72.69 196 LEU A C 1
ATOM 1532 O O . LEU A 1 196 ? 5.582 16.352 -12.376 1.00 72.69 196 LEU A O 1
ATOM 1536 N N . SER A 1 197 ? 6.055 15.530 -10.334 1.00 71.38 197 SER A N 1
ATOM 1537 C CA . SER A 1 197 ? 7.368 14.981 -10.713 1.00 71.38 197 SER A CA 1
ATOM 1538 C C . SER A 1 197 ? 7.276 13.929 -11.824 1.00 71.38 197 SER A C 1
ATOM 1540 O O . SER A 1 197 ? 8.071 13.930 -12.765 1.00 71.38 197 SER A O 1
ATOM 1542 N N . PHE A 1 198 ? 6.246 13.082 -11.788 1.00 71.12 198 PHE A N 1
ATOM 1543 C CA . PHE A 1 198 ? 5.999 12.057 -12.800 1.00 71.12 198 PHE A CA 1
ATOM 1544 C C . PHE A 1 198 ? 5.265 12.589 -14.039 1.00 71.12 198 PHE A C 1
ATOM 1546 O O . PHE A 1 198 ? 5.059 11.826 -14.984 1.00 71.12 198 PHE A O 1
ATOM 1553 N N . LYS A 1 199 ? 4.876 13.873 -14.084 1.00 74.88 199 LYS A N 1
ATOM 1554 C CA . LYS A 1 199 ? 4.022 14.455 -15.142 1.00 74.88 199 LYS A CA 1
ATOM 1555 C C . LYS A 1 199 ? 2.729 13.654 -15.345 1.00 74.88 199 LYS A C 1
ATOM 1557 O O . LYS A 1 199 ? 2.265 13.436 -16.467 1.00 74.88 199 LYS A O 1
ATOM 1562 N N . VAL A 1 200 ? 2.170 13.163 -14.245 1.00 71.88 200 VAL A N 1
ATOM 1563 C CA . VAL A 1 200 ? 0.923 12.406 -14.212 1.00 71.88 200 VAL A CA 1
ATOM 1564 C C . VAL A 1 200 ? -0.170 13.328 -13.692 1.00 71.88 200 VAL A C 1
ATOM 1566 O O . VAL A 1 200 ? -0.067 13.852 -12.591 1.00 71.88 200 VAL A O 1
ATOM 1569 N N . ALA A 1 201 ? -1.233 13.514 -14.475 1.00 65.69 201 ALA A N 1
ATOM 1570 C CA . ALA A 1 201 ? -2.410 14.223 -13.993 1.00 65.69 201 ALA A CA 1
ATOM 1571 C C . ALA A 1 201 ? -3.093 13.391 -12.898 1.00 65.69 201 ALA A C 1
ATOM 1573 O O . ALA A 1 201 ? -3.509 12.255 -13.148 1.00 65.69 201 ALA A O 1
ATOM 1574 N N . VAL A 1 202 ? -3.204 13.955 -11.695 1.00 62.56 202 VAL A N 1
ATOM 1575 C CA . VAL A 1 202 ? -4.073 13.414 -10.646 1.00 62.56 202 VAL A CA 1
ATOM 1576 C C . VAL A 1 202 ? -5.514 13.773 -11.018 1.00 62.56 202 VAL A C 1
ATOM 1578 O O . VAL A 1 202 ? -5.775 14.934 -11.338 1.00 62.56 202 VAL A O 1
ATOM 1581 N N . PRO A 1 203 ? -6.460 12.819 -11.030 1.00 57.34 203 PRO A N 1
ATOM 1582 C CA . PRO A 1 203 ? -7.859 13.135 -11.286 1.00 57.34 203 PRO A CA 1
ATOM 1583 C C . PRO A 1 203 ? -8.400 14.151 -10.264 1.00 57.34 203 PRO A C 1
ATOM 1585 O O . PRO A 1 203 ? -8.448 13.872 -9.070 1.00 57.34 203 PRO A O 1
ATOM 1588 N N . LEU A 1 204 ? -8.856 15.308 -10.755 1.00 44.50 204 LEU A N 1
ATOM 1589 C CA . LEU A 1 204 ? -9.462 16.406 -9.982 1.00 44.50 204 LEU A CA 1
ATOM 1590 C C . LEU A 1 204 ? -10.624 16.029 -9.031 1.00 44.50 204 LEU A C 1
ATOM 1592 O O . LEU A 1 204 ? -10.683 16.642 -7.969 1.00 44.50 204 LEU A O 1
ATOM 1596 N N . PRO A 1 205 ? -11.503 15.035 -9.311 1.00 48.25 205 PRO A N 1
ATOM 1597 C CA . PRO A 1 205 ? -12.599 14.659 -8.402 1.00 48.25 205 PRO A CA 1
ATOM 1598 C C . PRO A 1 205 ? -12.142 14.227 -7.005 1.00 48.25 205 PRO A C 1
ATOM 1600 O O . PRO A 1 205 ? -12.944 14.159 -6.082 1.00 48.25 205 PRO A O 1
ATOM 1603 N N . LEU A 1 206 ? -10.854 13.927 -6.847 1.00 52.06 206 LEU A N 1
ATOM 1604 C CA . LEU A 1 206 ? -10.285 13.570 -5.563 1.00 52.06 206 LEU A CA 1
ATOM 1605 C C . LEU A 1 206 ? -10.071 14.773 -4.636 1.00 52.06 206 LEU A C 1
ATOM 1607 O O . LEU A 1 206 ? -10.004 14.546 -3.437 1.00 52.06 206 LEU A O 1
ATOM 1611 N N . LEU A 1 207 ? -9.958 16.011 -5.146 1.00 48.72 207 LEU A N 1
ATOM 1612 C CA . LEU A 1 207 ? -9.665 17.206 -4.334 1.00 48.72 207 LEU A CA 1
ATOM 1613 C C . LEU A 1 207 ? -10.875 17.694 -3.519 1.00 48.72 207 LEU A C 1
ATOM 1615 O O . LEU A 1 207 ? -10.716 18.029 -2.348 1.00 48.72 207 LEU A O 1
ATOM 1619 N N . ASP A 1 208 ? -12.073 17.702 -4.110 1.00 48.72 208 ASP A N 1
ATOM 1620 C CA . ASP A 1 208 ? -13.279 18.253 -3.467 1.00 48.72 208 ASP A CA 1
ATOM 1621 C C . ASP A 1 208 ? -13.821 17.349 -2.345 1.00 48.72 208 ASP A C 1
ATOM 1623 O O . ASP A 1 208 ? -14.424 17.831 -1.387 1.00 48.72 208 ASP A O 1
ATOM 1627 N N . HIS A 1 209 ? -13.555 16.040 -2.409 1.00 53.66 209 HIS A N 1
ATOM 1628 C CA . HIS A 1 209 ? -13.916 15.096 -1.348 1.00 53.66 209 HIS A CA 1
ATOM 1629 C C . HIS A 1 209 ? -12.993 15.178 -0.118 1.00 53.66 209 HIS A C 1
ATOM 1631 O O . HIS A 1 209 ? -13.422 14.801 0.971 1.00 53.66 209 HIS A O 1
ATOM 1637 N N . VAL A 1 210 ? -11.759 15.696 -0.240 1.00 55.97 210 VAL A N 1
ATOM 1638 C CA . VAL A 1 210 ? -10.784 15.687 0.871 1.00 55.97 210 VAL A CA 1
ATOM 1639 C C . VAL A 1 210 ? -11.236 16.555 2.044 1.00 55.97 210 VAL A C 1
ATOM 1641 O O . VAL A 1 210 ? -11.158 16.116 3.189 1.00 55.97 210 VAL A O 1
ATOM 1644 N N . THR A 1 211 ? -11.759 17.752 1.787 1.00 55.12 211 THR A N 1
ATOM 1645 C CA . THR A 1 211 ? -12.097 18.718 2.847 1.00 55.12 211 THR A CA 1
ATOM 1646 C C . THR A 1 211 ? -13.277 18.254 3.705 1.00 55.12 211 THR A C 1
ATOM 1648 O O . THR A 1 211 ? -13.227 18.357 4.930 1.00 55.12 211 THR A O 1
ATOM 1651 N N . SER A 1 212 ? -14.304 17.658 3.088 1.00 62.59 212 SER A N 1
ATOM 1652 C CA . SER A 1 212 ? -15.420 17.035 3.815 1.00 62.59 212 SER A CA 1
ATOM 1653 C C . SER A 1 212 ? -14.951 15.823 4.628 1.00 62.59 212 SER A C 1
ATOM 1655 O O . SER A 1 212 ? -15.349 15.663 5.780 1.00 62.59 212 SER A O 1
ATOM 1657 N N . THR A 1 213 ? -14.062 14.993 4.065 1.00 68.31 213 THR A N 1
ATOM 1658 C CA . THR A 1 213 ? -13.525 13.819 4.777 1.00 68.31 213 THR A CA 1
ATOM 1659 C C . THR A 1 213 ? -12.609 14.185 5.944 1.00 68.31 213 THR A C 1
ATOM 1661 O O . THR A 1 213 ? -12.581 13.471 6.940 1.00 68.31 213 THR A O 1
ATOM 1664 N N . GLU A 1 214 ? -11.876 15.299 5.879 1.00 71.50 214 GLU A N 1
ATOM 1665 C CA . GLU A 1 214 ? -11.006 15.738 6.978 1.00 71.50 214 GLU A CA 1
ATOM 1666 C C . GLU A 1 214 ? -11.804 16.175 8.209 1.00 71.50 214 GLU A C 1
ATOM 1668 O O . GLU A 1 214 ? -11.434 15.826 9.332 1.00 71.50 214 GLU A O 1
ATOM 1673 N N . GLN A 1 215 ? -12.933 16.860 8.008 1.00 76.69 215 GLN A N 1
ATOM 1674 C CA . GLN A 1 215 ? -13.831 17.218 9.104 1.00 76.69 215 GLN A CA 1
ATOM 1675 C C . GLN A 1 215 ? -14.492 15.974 9.723 1.00 76.69 215 GLN A C 1
ATOM 1677 O O . GLN A 1 215 ? -14.585 15.868 10.946 1.00 76.69 215 GLN A O 1
ATOM 1682 N N . GLU A 1 216 ? -14.910 15.005 8.902 1.00 81.50 216 GLU A N 1
ATOM 1683 C CA . GLU A 1 216 ? -15.436 13.722 9.393 1.00 81.50 216 GLU A CA 1
ATOM 1684 C C . GLU A 1 216 ? -14.378 12.932 10.186 1.00 81.50 216 GLU A C 1
ATOM 1686 O O . GLU A 1 216 ? -14.685 12.389 11.248 1.00 81.50 216 GLU A O 1
ATOM 1691 N N . LEU A 1 217 ? -13.118 12.923 9.739 1.00 82.69 217 LEU A N 1
ATOM 1692 C CA . LEU A 1 217 ? -11.995 12.308 10.461 1.00 82.69 217 LEU A CA 1
ATOM 1693 C C . LEU A 1 217 ? -11.720 12.967 11.808 1.00 82.69 217 LEU A C 1
ATOM 1695 O O . LEU A 1 217 ? -11.436 12.258 12.778 1.00 82.69 217 LEU A O 1
ATOM 1699 N N . LEU A 1 218 ? -11.830 14.294 11.890 1.00 83.56 218 LEU A N 1
ATOM 1700 C CA . LEU A 1 218 ? -11.701 15.007 13.156 1.00 83.56 218 LEU A CA 1
ATOM 1701 C C . LEU A 1 218 ? -12.791 14.557 14.135 1.00 83.56 218 LEU A C 1
ATOM 1703 O O . LEU A 1 218 ? -12.463 14.123 15.240 1.00 83.56 218 LEU A O 1
ATOM 1707 N N . ASN A 1 219 ? -14.050 14.546 13.694 1.00 86.56 219 ASN A N 1
ATOM 1708 C CA . ASN A 1 219 ? -15.182 14.097 14.506 1.00 86.56 219 ASN A CA 1
ATOM 1709 C C . ASN A 1 219 ? -14.993 12.642 14.982 1.00 86.56 219 ASN A C 1
ATOM 1711 O O . ASN A 1 219 ? -15.158 12.344 16.164 1.00 86.56 219 ASN A O 1
ATOM 1715 N N . MET A 1 220 ? -14.574 11.732 14.094 1.00 87.81 220 MET A N 1
ATOM 1716 C CA . MET A 1 220 ? -14.261 10.344 14.461 1.00 87.81 220 MET A CA 1
ATOM 1717 C C . MET A 1 220 ? -13.133 10.264 15.501 1.00 87.81 220 MET A C 1
ATOM 1719 O O . MET A 1 220 ? -13.209 9.481 16.449 1.00 87.81 220 MET A O 1
ATOM 1723 N N . SER A 1 221 ? -12.090 11.087 15.363 1.00 87.31 221 SER A N 1
ATOM 1724 C CA . SER A 1 221 ? -10.970 11.111 16.311 1.00 87.31 221 SER A CA 1
ATOM 1725 C C . SER A 1 221 ? -11.396 11.552 17.716 1.00 87.31 221 SER A C 1
ATOM 1727 O O . SER A 1 221 ? -10.922 10.990 18.709 1.00 87.31 221 SER A O 1
ATOM 1729 N N . GLU A 1 222 ? -12.328 12.502 17.817 1.00 88.75 222 GLU A N 1
ATOM 1730 C CA . GLU A 1 222 ? -12.909 12.941 19.087 1.00 88.75 222 GLU A CA 1
ATOM 1731 C C . GLU A 1 222 ? -13.727 11.823 19.729 1.00 88.75 222 GLU A C 1
ATOM 1733 O O . GLU A 1 222 ? -13.575 11.546 20.921 1.00 88.75 222 GLU A O 1
ATOM 1738 N N . VAL A 1 223 ? -14.527 11.117 18.927 1.00 88.88 223 VAL A N 1
ATOM 1739 C CA . VAL A 1 223 ? -15.320 9.967 19.368 1.00 88.88 223 VAL A CA 1
ATOM 1740 C C . VAL A 1 223 ? -14.426 8.859 19.944 1.00 88.88 223 VAL A C 1
ATOM 1742 O O . VAL A 1 223 ? -14.670 8.383 21.057 1.00 88.88 223 VAL A O 1
ATOM 1745 N N . TYR A 1 224 ? -13.343 8.490 19.253 1.00 88.75 224 TYR A N 1
ATOM 1746 C CA . TYR A 1 224 ? -12.386 7.500 19.764 1.00 88.75 224 TYR A CA 1
ATOM 1747 C C . TYR A 1 224 ? -11.644 7.980 21.012 1.00 88.75 224 TYR A C 1
ATOM 1749 O O . TYR A 1 224 ? -11.417 7.198 21.937 1.00 88.75 224 TYR A O 1
ATOM 1757 N N . THR A 1 225 ? -11.305 9.268 21.082 1.00 87.50 225 THR A N 1
ATOM 1758 C CA . THR A 1 22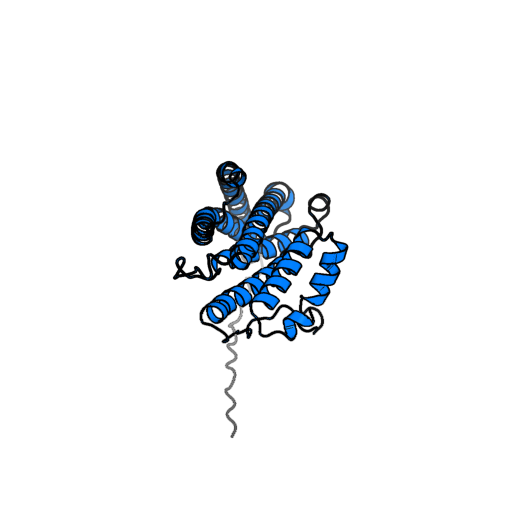5 ? -10.668 9.861 22.266 1.00 87.50 225 THR A CA 1
ATOM 1759 C C . THR A 1 225 ? -11.598 9.792 23.478 1.00 87.50 225 THR A C 1
ATOM 1761 O O . THR A 1 225 ? -11.184 9.362 24.556 1.00 87.50 225 THR A O 1
ATOM 1764 N N . ALA A 1 226 ? -12.876 10.133 23.303 1.00 87.88 226 ALA A N 1
ATOM 1765 C CA . ALA A 1 226 ? -13.882 10.023 24.352 1.00 87.88 226 ALA A CA 1
ATOM 1766 C C . ALA A 1 226 ? -14.078 8.566 24.808 1.00 87.88 226 ALA A C 1
ATOM 1768 O O . ALA A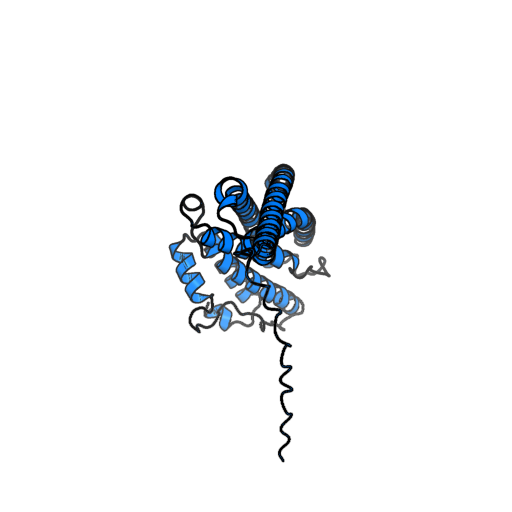 1 226 ? -14.184 8.305 26.008 1.00 87.88 226 ALA A O 1
ATOM 1769 N N . ALA A 1 227 ? -14.079 7.605 23.878 1.00 86.31 227 ALA A N 1
ATOM 1770 C CA . ALA A 1 227 ? -14.156 6.182 24.206 1.00 86.31 227 ALA A CA 1
ATOM 1771 C C . ALA A 1 227 ? -12.935 5.702 25.015 1.00 86.31 227 ALA A C 1
ATOM 1773 O O . ALA A 1 227 ? -13.095 4.996 26.013 1.00 86.31 227 ALA A O 1
ATOM 1774 N N . ALA A 1 228 ? -11.725 6.133 24.642 1.00 85.00 228 ALA A N 1
ATOM 1775 C CA . ALA A 1 228 ? -10.499 5.810 25.371 1.00 85.00 228 ALA A CA 1
ATOM 1776 C C . ALA A 1 228 ? -10.526 6.337 26.817 1.00 85.00 228 ALA A C 1
ATOM 1778 O O . ALA A 1 228 ? -10.172 5.604 27.742 1.00 85.00 228 ALA A O 1
ATOM 1779 N N . LEU A 1 229 ? -11.002 7.573 27.018 1.00 85.38 229 LEU A N 1
ATOM 1780 C CA . LEU A 1 229 ? -11.130 8.183 28.347 1.00 85.38 229 LEU A CA 1
ATOM 1781 C C . LEU A 1 229 ? -12.139 7.440 29.236 1.00 85.38 229 LEU A C 1
ATOM 1783 O O . LEU A 1 229 ? -11.865 7.177 30.405 1.00 85.38 229 LEU A O 1
ATOM 1787 N N . ARG A 1 230 ? -13.280 7.013 28.678 1.00 85.44 230 ARG A N 1
ATOM 1788 C CA . ARG A 1 230 ? -14.271 6.213 29.423 1.00 85.44 230 ARG A CA 1
ATOM 1789 C C . ARG A 1 230 ? -13.686 4.892 29.919 1.00 85.44 230 ARG A C 1
ATOM 1791 O O . ARG A 1 230 ? -13.942 4.494 31.054 1.00 85.44 230 ARG A O 1
ATOM 1798 N N . LEU A 1 231 ? -12.883 4.221 29.093 1.00 81.94 231 LEU A N 1
ATOM 1799 C CA . LEU A 1 231 ? -12.204 2.986 29.488 1.00 81.94 231 LEU A CA 1
ATOM 1800 C C . LEU A 1 231 ? -11.136 3.230 30.558 1.00 81.94 231 LEU A C 1
ATOM 1802 O O . LEU A 1 231 ? -11.010 2.415 31.476 1.00 81.94 231 LEU A O 1
ATOM 1806 N N . SER A 1 232 ? -10.385 4.337 30.484 1.00 79.12 232 SER A N 1
ATOM 1807 C CA . SER A 1 232 ? -9.418 4.679 31.532 1.00 79.12 232 SER A CA 1
ATOM 1808 C C . SER A 1 232 ? -10.099 4.998 32.860 1.00 79.12 232 SER A C 1
ATOM 1810 O O . SER A 1 232 ? -9.654 4.503 33.895 1.00 79.12 232 SER A O 1
ATOM 1812 N N . ASP A 1 233 ? -11.206 5.740 32.837 1.00 76.75 233 ASP A N 1
ATOM 1813 C CA . ASP A 1 233 ? -11.968 6.086 34.039 1.00 76.75 233 ASP A CA 1
ATOM 1814 C C . ASP A 1 233 ? -12.601 4.846 34.675 1.00 76.75 233 ASP A C 1
ATOM 1816 O O . ASP A 1 233 ? -12.489 4.647 35.886 1.00 76.75 233 ASP A O 1
ATOM 1820 N N . ALA A 1 234 ? -13.178 3.951 33.868 1.00 72.81 234 ALA A N 1
ATOM 1821 C CA . ALA A 1 234 ? -13.700 2.671 34.343 1.00 72.81 234 ALA A CA 1
ATOM 1822 C C . ALA A 1 234 ? -12.595 1.789 34.955 1.00 72.81 234 ALA A C 1
ATOM 1824 O O . ALA A 1 234 ? -12.789 1.177 36.008 1.00 72.81 234 ALA A O 1
ATOM 1825 N N . ALA A 1 235 ? -11.407 1.752 34.342 1.00 70.12 235 ALA A N 1
ATOM 1826 C CA . ALA A 1 235 ? -10.265 1.013 34.874 1.00 70.12 235 ALA A CA 1
ATOM 1827 C C . ALA A 1 235 ? -9.755 1.604 36.200 1.00 70.12 235 ALA A C 1
ATOM 1829 O O . ALA A 1 235 ? -9.392 0.855 37.112 1.00 70.12 235 ALA A O 1
ATOM 1830 N N . LEU A 1 236 ? -9.737 2.934 36.331 1.00 68.31 236 LEU A N 1
ATOM 1831 C CA . LEU A 1 236 ? -9.387 3.622 37.573 1.00 68.31 236 LEU A CA 1
ATOM 1832 C C . LEU A 1 236 ? -10.429 3.359 38.666 1.00 68.31 236 LEU A C 1
ATOM 1834 O O . LEU A 1 236 ? -10.055 2.974 39.771 1.00 68.31 236 LEU A O 1
ATOM 1838 N N . GLN A 1 237 ? -11.723 3.468 38.357 1.00 69.88 237 GLN A N 1
ATOM 1839 C CA . GLN A 1 237 ? -12.805 3.160 39.296 1.00 69.88 237 GLN A CA 1
ATOM 1840 C C . GLN A 1 237 ? -12.777 1.698 39.756 1.00 69.88 237 GLN A C 1
ATOM 1842 O O . GLN A 1 237 ? -12.927 1.434 40.947 1.00 69.88 237 GLN A O 1
ATOM 1847 N N . GLY A 1 238 ? -12.514 0.747 38.855 1.00 68.69 238 GLY A N 1
ATOM 1848 C CA . GLY A 1 238 ? -12.359 -0.668 39.203 1.00 68.69 238 GLY A CA 1
ATOM 1849 C C . GLY A 1 238 ? -11.176 -0.923 40.143 1.00 68.69 238 GLY A C 1
ATOM 1850 O O . GLY A 1 238 ? -11.313 -1.655 41.125 1.00 68.69 238 GLY A O 1
ATOM 1851 N N . LYS A 1 239 ? -10.030 -0.270 39.902 1.00 70.25 239 LYS A N 1
ATOM 1852 C CA . LYS A 1 239 ? -8.856 -0.335 40.792 1.00 70.25 239 LYS A CA 1
ATOM 1853 C C . LYS A 1 239 ? -9.136 0.300 42.155 1.00 70.25 239 LYS A C 1
ATOM 1855 O O . LYS A 1 239 ? -8.805 -0.302 43.173 1.00 70.25 239 LYS A O 1
ATOM 1860 N N . CYS A 1 240 ? -9.784 1.464 42.189 1.00 62.00 240 CYS A N 1
ATOM 1861 C CA . CYS A 1 240 ? -10.204 2.115 43.429 1.00 62.00 240 CYS A CA 1
ATOM 1862 C C . CYS A 1 240 ? -11.208 1.252 44.204 1.00 62.00 240 CYS A C 1
ATOM 1864 O O . CYS A 1 240 ? -11.047 1.067 45.403 1.00 62.00 240 CYS A O 1
ATOM 1866 N N . GLY A 1 241 ? -12.194 0.651 43.536 1.00 61.16 241 GLY A N 1
ATOM 1867 C CA . GLY A 1 241 ? -13.154 -0.263 44.155 1.00 61.16 241 GLY A CA 1
ATOM 1868 C C . GLY A 1 241 ? -12.505 -1.539 44.701 1.00 61.16 241 GLY A C 1
ATOM 1869 O O . GLY A 1 241 ? -12.865 -1.993 45.785 1.00 61.16 241 GLY A O 1
ATOM 1870 N N . ALA A 1 242 ? -11.513 -2.097 43.998 1.00 62.19 242 ALA A N 1
ATOM 1871 C CA . ALA A 1 242 ? -10.722 -3.225 44.488 1.00 62.19 242 ALA A CA 1
ATOM 1872 C C . ALA A 1 242 ? -9.875 -2.842 45.713 1.00 62.19 242 ALA A C 1
ATOM 1874 O O . ALA A 1 242 ? -9.844 -3.594 46.683 1.00 62.19 242 ALA A O 1
ATOM 1875 N N . LEU A 1 243 ? -9.250 -1.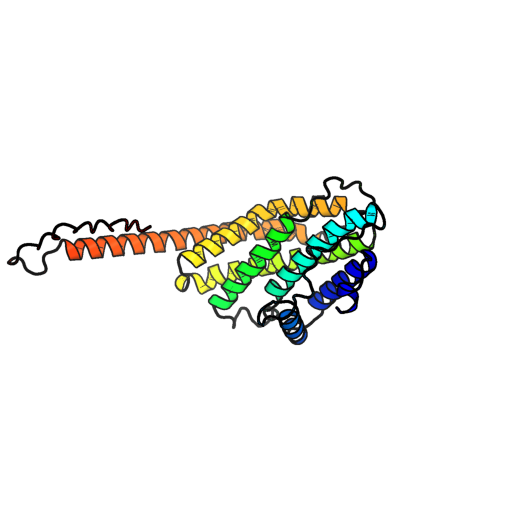659 45.709 1.00 55.38 243 LEU A N 1
ATOM 1876 C CA . LEU A 1 243 ? -8.520 -1.125 46.863 1.00 55.38 243 LEU A CA 1
ATOM 1877 C C . LEU A 1 243 ? -9.449 -0.862 48.054 1.00 55.38 243 LEU A C 1
ATOM 1879 O O . LEU A 1 243 ? -9.117 -1.243 49.168 1.00 55.38 243 LEU A O 1
ATOM 1883 N N . ILE A 1 244 ? -10.636 -0.294 47.833 1.00 60.78 244 ILE A N 1
ATOM 1884 C CA . ILE A 1 244 ? -11.637 -0.074 48.886 1.00 60.78 244 ILE A CA 1
ATOM 1885 C C . ILE A 1 244 ? -12.117 -1.410 49.465 1.00 60.78 244 ILE A C 1
ATOM 1887 O O . ILE A 1 244 ? -12.218 -1.526 50.679 1.00 60.78 244 ILE A O 1
ATOM 1891 N N . LYS A 1 245 ? -12.341 -2.445 48.642 1.00 57.94 245 LYS A N 1
ATOM 1892 C CA . LYS A 1 245 ? -12.653 -3.805 49.126 1.00 57.94 245 LYS A CA 1
ATOM 1893 C C . LYS A 1 245 ? -11.499 -4.457 49.895 1.00 57.94 245 LYS A C 1
ATOM 1895 O O . LYS A 1 245 ? -11.755 -5.288 50.753 1.00 57.94 245 LYS A O 1
ATOM 1900 N N . TYR A 1 246 ? -10.253 -4.098 49.591 1.00 52.38 246 TYR A N 1
ATOM 1901 C CA . TYR A 1 246 ? -9.073 -4.539 50.343 1.00 52.38 246 TYR A CA 1
ATOM 1902 C C . TYR A 1 246 ? -8.890 -3.782 51.668 1.00 52.38 246 TYR A C 1
ATOM 1904 O O . TYR A 1 246 ? -8.331 -4.335 52.611 1.00 52.38 246 TYR A O 1
ATOM 1912 N N . VAL A 1 247 ? -9.324 -2.520 51.732 1.00 53.22 247 VAL A N 1
ATOM 1913 C CA . VAL A 1 247 ? -9.201 -1.649 52.912 1.00 53.22 247 VAL A CA 1
ATOM 1914 C C . VAL A 1 247 ? -10.404 -1.786 53.852 1.00 53.22 247 VAL A C 1
ATOM 1916 O O . VAL A 1 247 ? -10.249 -1.622 55.060 1.00 53.22 247 VAL A O 1
ATOM 1919 N N . ALA A 1 248 ? -11.589 -2.119 53.336 1.00 47.56 248 ALA A N 1
ATOM 1920 C CA . ALA A 1 248 ? -12.762 -2.433 54.142 1.00 47.56 248 ALA A CA 1
ATOM 1921 C C . ALA A 1 248 ? -12.585 -3.823 54.787 1.00 47.56 248 ALA A C 1
ATOM 1923 O O . ALA A 1 248 ? -12.518 -4.816 54.061 1.00 47.56 248 ALA A O 1
ATOM 1924 N N . PRO A 1 249 ? -12.508 -3.938 56.126 1.00 47.97 249 PRO A N 1
ATOM 1925 C CA . PRO A 1 249 ? -12.432 -5.237 56.776 1.00 47.97 249 PRO A CA 1
ATOM 1926 C C . PRO A 1 249 ? -13.747 -5.982 56.538 1.00 47.97 249 PRO A C 1
ATOM 1928 O O . PRO A 1 249 ? -14.813 -5.467 56.870 1.00 47.97 249 PRO A O 1
ATOM 1931 N N . SER A 1 250 ? -13.678 -7.201 56.003 1.00 51.62 250 SER A N 1
ATOM 1932 C CA . SER A 1 250 ? -14.846 -8.081 55.843 1.00 51.62 250 SER A CA 1
ATOM 1933 C C . SER A 1 250 ? -15.465 -8.520 57.177 1.00 51.62 250 SER A C 1
ATOM 1935 O O . SER A 1 250 ? -16.537 -9.108 57.171 1.00 51.62 250 SER A O 1
ATOM 1937 N N . ASP A 1 251 ? -14.807 -8.230 58.302 1.00 51.25 251 ASP A N 1
ATOM 1938 C CA . ASP A 1 251 ? -15.305 -8.434 59.659 1.00 51.25 251 ASP A CA 1
ATOM 1939 C C . ASP A 1 251 ? -14.593 -7.462 60.622 1.00 51.25 251 ASP A C 1
ATOM 1941 O O . ASP A 1 251 ? -13.357 -7.429 60.645 1.00 51.25 251 ASP A O 1
ATOM 1945 N N . PRO A 1 252 ? -15.313 -6.696 61.465 1.00 51.47 252 PRO A N 1
ATOM 1946 C CA . PRO A 1 252 ? -14.707 -5.765 62.423 1.00 51.47 252 PRO A CA 1
ATOM 1947 C C . PRO A 1 252 ? -13.955 -6.445 63.588 1.00 51.47 252 PRO A C 1
ATOM 1949 O O . PRO A 1 252 ? -13.452 -5.751 64.468 1.00 51.47 252 PRO A O 1
ATOM 1952 N N . LEU A 1 253 ? -13.851 -7.781 63.611 1.00 51.19 253 LEU A N 1
ATOM 1953 C CA . LEU A 1 253 ? -13.226 -8.549 64.700 1.00 51.19 253 LEU A CA 1
ATOM 1954 C C . LEU A 1 253 ? -11.946 -9.305 64.311 1.00 51.19 253 LEU A C 1
ATOM 1956 O O . LEU A 1 253 ? -11.385 -10.013 65.147 1.00 51.19 253 LEU A O 1
ATOM 1960 N N . THR A 1 254 ? -11.425 -9.132 63.095 1.00 52.41 254 THR A N 1
ATOM 1961 C CA . THR A 1 254 ? -10.139 -9.733 62.697 1.00 52.41 254 THR A CA 1
ATOM 1962 C C . THR A 1 254 ? -9.150 -8.675 62.210 1.00 52.41 254 THR A C 1
ATOM 1964 O O . THR A 1 254 ? -9.455 -7.968 61.249 1.00 52.41 254 THR A O 1
ATOM 1967 N N . PRO A 1 255 ? -7.959 -8.547 62.829 1.00 43.78 255 PRO A N 1
ATOM 1968 C CA . PRO A 1 255 ? -6.966 -7.570 62.399 1.00 43.78 255 PRO A CA 1
ATOM 1969 C C . PRO A 1 255 ? -6.433 -7.906 60.994 1.00 43.78 255 PRO A C 1
ATOM 1971 O O . PRO A 1 255 ? -6.281 -9.088 60.661 1.00 43.78 255 PRO A O 1
ATOM 1974 N N . PRO A 1 256 ? -6.108 -6.895 60.165 1.00 47.59 256 PRO A N 1
ATOM 1975 C CA . PRO A 1 256 ? -5.562 -7.125 58.835 1.00 47.59 256 PRO A CA 1
ATOM 1976 C C . PRO A 1 256 ? -4.201 -7.825 58.941 1.00 47.59 256 PRO A C 1
ATOM 1978 O O . PRO A 1 256 ? -3.281 -7.340 59.603 1.00 47.59 256 PRO A O 1
ATOM 1981 N N . LYS A 1 257 ? -4.057 -8.978 58.276 1.00 52.00 257 LYS A N 1
ATOM 1982 C CA . LYS A 1 257 ? -2.753 -9.632 58.110 1.00 52.00 257 LYS A CA 1
ATOM 1983 C C . LYS A 1 257 ? -1.880 -8.741 57.227 1.00 52.00 257 LYS A C 1
ATOM 1985 O O . LYS A 1 257 ? -2.110 -8.642 56.025 1.00 52.00 257 LYS A O 1
ATOM 1990 N N . LEU A 1 258 ? -0.879 -8.107 57.836 1.00 47.41 258 LEU A N 1
ATOM 1991 C CA . LEU A 1 258 ? 0.217 -7.456 57.122 1.00 47.41 258 LEU A CA 1
ATOM 1992 C C . LEU A 1 258 ? 0.826 -8.444 56.109 1.00 47.41 258 LEU A C 1
ATOM 1994 O O . LEU A 1 258 ? 1.014 -9.617 56.453 1.00 47.41 258 LEU A O 1
ATOM 1998 N N . PRO A 1 259 ? 1.157 -8.009 54.880 1.00 46.53 259 PRO A N 1
ATOM 1999 C CA . PRO A 1 259 ? 1.923 -8.844 53.971 1.00 46.53 259 PRO A CA 1
ATOM 2000 C C . PRO A 1 259 ? 3.280 -9.143 54.621 1.00 46.53 259 PRO A C 1
ATOM 2002 O O . PRO A 1 259 ? 4.017 -8.232 54.996 1.00 46.53 259 PRO A O 1
ATOM 2005 N N . GLY A 1 260 ? 3.581 -10.432 54.801 1.00 49.84 260 GLY A N 1
ATOM 2006 C CA . GLY A 1 260 ? 4.879 -10.882 55.297 1.00 49.84 260 GLY A CA 1
ATOM 2007 C C . GLY A 1 260 ? 6.014 -10.377 54.396 1.00 49.84 260 GLY A C 1
ATOM 2008 O O . GLY A 1 260 ? 5.785 -10.133 53.207 1.00 49.84 260 GLY A O 1
ATOM 2009 N N . PRO A 1 261 ? 7.230 -10.197 54.938 1.00 39.44 261 PRO A N 1
ATOM 2010 C CA . PRO A 1 261 ? 8.330 -9.600 54.199 1.00 39.44 261 PRO A CA 1
ATOM 2011 C C . PRO A 1 261 ? 8.604 -10.404 52.927 1.00 39.44 261 PRO A C 1
ATOM 2013 O O . PRO A 1 261 ? 8.736 -11.630 52.965 1.00 39.44 261 PRO A O 1
ATOM 2016 N N . ALA A 1 262 ? 8.680 -9.700 51.797 1.00 45.62 262 ALA A N 1
ATOM 2017 C CA . ALA A 1 262 ? 9.092 -10.272 50.528 1.00 45.62 262 ALA A CA 1
ATOM 2018 C C . ALA A 1 262 ? 10.481 -10.901 50.703 1.00 45.62 262 ALA A C 1
ATOM 2020 O O . ALA A 1 262 ? 11.480 -10.202 50.875 1.00 45.62 262 ALA A O 1
ATOM 2021 N N . ILE A 1 263 ? 10.540 -12.232 50.680 1.00 40.94 263 ILE A N 1
ATOM 2022 C CA . ILE A 1 263 ? 11.800 -12.966 50.635 1.00 40.94 263 ILE A CA 1
ATOM 2023 C C . ILE A 1 263 ? 12.408 -12.691 49.257 1.00 40.94 263 ILE A C 1
ATOM 2025 O O . ILE A 1 263 ? 12.061 -13.337 48.268 1.00 40.94 263 ILE A O 1
ATOM 2029 N N . PHE A 1 264 ? 13.313 -11.714 49.191 1.00 37.56 264 PHE A N 1
ATOM 2030 C CA . PHE A 1 264 ? 14.246 -11.557 48.083 1.00 37.56 264 PHE A CA 1
ATOM 2031 C C . PHE A 1 264 ? 15.088 -12.837 47.994 1.00 37.56 264 PHE A C 1
ATOM 2033 O O . PHE A 1 264 ? 16.054 -13.027 48.734 1.00 37.56 264 PHE A O 1
ATOM 2040 N N . ARG A 1 265 ? 14.720 -13.756 47.095 1.00 38.41 265 ARG A N 1
ATOM 2041 C CA . ARG A 1 265 ? 15.621 -14.834 46.682 1.00 38.41 265 ARG A CA 1
ATOM 2042 C C . ARG A 1 265 ? 16.709 -14.216 45.809 1.00 38.41 265 ARG A C 1
ATOM 2044 O O . ARG A 1 265 ? 16.501 -13.984 44.623 1.00 38.41 265 ARG A O 1
ATOM 2051 N N . HIS A 1 266 ? 17.874 -13.967 46.400 1.00 35.91 266 HIS A N 1
ATOM 2052 C CA . HIS A 1 266 ? 19.110 -13.801 45.645 1.00 35.91 266 HIS A CA 1
ATOM 2053 C C . HIS A 1 266 ? 19.382 -15.089 44.858 1.00 35.91 266 HIS A C 1
ATOM 2055 O O . HIS A 1 266 ? 19.713 -16.127 45.433 1.00 35.91 266 HIS A O 1
ATOM 2061 N N . SER A 1 267 ? 19.237 -15.028 43.536 1.00 37.34 267 SER A N 1
ATOM 2062 C CA . SER A 1 267 ? 19.753 -16.050 42.631 1.00 37.34 267 SER A CA 1
ATOM 2063 C C . SER A 1 267 ? 21.276 -16.078 42.757 1.00 37.34 267 SER A C 1
ATOM 2065 O O . SER A 1 267 ? 21.957 -15.126 42.378 1.00 37.34 267 SER A O 1
ATOM 2067 N N . LYS A 1 268 ? 21.809 -17.162 43.333 1.00 40.28 268 LYS A N 1
ATOM 2068 C CA . LYS A 1 268 ? 23.241 -17.475 43.323 1.00 40.28 268 LYS A CA 1
ATOM 2069 C C . LYS A 1 268 ? 23.731 -17.515 41.874 1.00 40.28 268 LYS A C 1
ATOM 2071 O O . LYS A 1 268 ? 23.264 -18.332 41.085 1.00 40.28 268 LYS A O 1
ATOM 2076 N N . VAL A 1 269 ? 24.700 -16.659 41.568 1.00 43.72 269 VAL A N 1
ATOM 2077 C CA . VAL A 1 269 ? 25.619 -16.826 40.442 1.00 43.72 269 VAL A CA 1
ATOM 2078 C C . VAL A 1 269 ? 26.367 -18.139 40.674 1.00 43.72 269 VAL A C 1
ATOM 2080 O O . VAL A 1 269 ? 27.100 -18.269 41.653 1.00 43.72 269 VAL A O 1
ATOM 2083 N N . VAL A 1 270 ? 26.134 -19.129 39.814 1.00 39.72 270 VAL A N 1
ATOM 2084 C CA . VAL A 1 270 ? 26.962 -20.335 39.739 1.00 39.72 270 VAL A CA 1
ATOM 2085 C C . VAL A 1 270 ? 28.037 -20.062 38.699 1.00 39.72 270 VAL A C 1
ATOM 2087 O O . VAL A 1 270 ? 27.761 -19.990 37.505 1.00 39.72 270 VAL A O 1
ATOM 2090 N N . SER A 1 271 ? 29.256 -19.870 39.188 1.00 40.94 271 SER A N 1
ATOM 2091 C CA . SER A 1 271 ? 30.491 -20.000 38.429 1.00 40.94 271 SER A CA 1
ATOM 2092 C C . SER A 1 271 ? 30.975 -21.452 38.508 1.00 40.94 271 SER A C 1
ATOM 2094 O O . SER A 1 271 ? 31.248 -21.944 39.603 1.00 40.94 271 SER A O 1
ATOM 2096 N N . SER A 1 272 ? 31.136 -22.089 37.358 1.00 45.62 272 SER A N 1
ATOM 2097 C CA . SER A 1 272 ? 31.967 -23.280 37.121 1.00 45.62 272 SER A CA 1
ATOM 2098 C C . SER A 1 272 ? 32.542 -23.069 35.715 1.00 45.62 272 SER A C 1
ATOM 2100 O O . SER A 1 272 ? 31.772 -22.788 34.799 1.00 45.62 272 SER A O 1
ATOM 2102 N N . GLN A 1 273 ? 33.843 -22.780 35.598 1.00 42.69 273 GLN A N 1
ATOM 2103 C CA . GLN A 1 273 ? 34.919 -23.758 35.349 1.00 42.69 273 GLN A CA 1
ATOM 2104 C C . GLN A 1 273 ? 34.672 -24.595 34.098 1.00 42.69 273 GLN A C 1
ATOM 2106 O O . GLN A 1 273 ? 33.718 -25.401 34.117 1.00 42.69 273 GLN A O 1
#

Mean predicted aligned error: 13.68 Å

Nearest PDB structures (foldseek):
  6e9t-assembly1_B  TM=3.344E-01  e=1.076E-01  synthetic construct
  7ost-assembly1_AAA  TM=4.589E-01  e=1.385E+00  Rattus norvegicus
  5yqg-assembly1_B  TM=3.819E-01  e=7.074E+00  Mus musculus

Foldseek 3Di:
DVQCVPDLFLVSVLVVLLVVLVCLVVPALVVLQVVCVQQPCPPVHPNSLQLCVRARPPDPLRRVSSLVSNLSSVLVSLVSQLSNDGDDPPPLVPDDPVRLLSNLVSLLVSLVSLVVRPPPPPLVDPNLQDPSNLSSLVSSLVVNLVSLVVSLVSLVSCLPPPLVVDDLVSLVSSLVSLVSSLVCLVVVVVSVVSCVSSVHDRPPVSVVVSVVSNVVSVVSNVSSVVSNVVVVVVVVVVVVVVVVVLVDPPDPPDDDDDPDDPPPPDDDDDDDD

Organism: Ceratopteris richardii (NCBI:txid49495)

InterPro domains:
  IPR008942 ENTH/VHS [G3DSA:1.25.40.90] (1-86)
  IPR008942 ENTH/VHS [SSF48464] (2-82)
  IPR011417 AP180 N-terminal homology (ANTH) domain [PF07651] (2-89)
  IPR013809 ENTH domain [PS50942] (1-90)
  IPR045192 Clathrin coat assembly protein AP180-like [PTHR22951] (1-219)
  IPR048050 AP180-like N-terminal domain, plants [cd16987] (1-77)